Protein AF-V4XWI4-F1 (afdb_monomer_lite)

Structure (mmCIF, N/CA/C/O backbone):
data_AF-V4XWI4-F1
#
_entry.id   AF-V4XWI4-F1
#
loop_
_atom_site.group_PDB
_atom_site.id
_atom_site.type_symbol
_atom_site.label_atom_id
_atom_site.label_alt_id
_atom_site.label_comp_id
_atom_site.label_asym_id
_atom_site.label_entity_id
_atom_site.label_seq_id
_atom_site.pdbx_PDB_ins_code
_atom_site.Cartn_x
_atom_site.Cartn_y
_atom_site.Cartn_z
_atom_site.occupancy
_atom_site.B_iso_or_equiv
_atom_site.auth_seq_id
_atom_site.auth_comp_id
_atom_site.auth_asym_id
_atom_site.auth_atom_id
_atom_site.pdbx_PDB_model_num
ATOM 1 N N . THR A 1 1 ? -20.984 -2.614 8.073 1.00 87.75 1 THR A N 1
ATOM 2 C CA . THR A 1 1 ? -20.462 -1.763 6.987 1.00 87.75 1 THR A CA 1
ATOM 3 C C . THR A 1 1 ? -18.992 -2.033 6.845 1.00 87.75 1 THR A C 1
ATOM 5 O O . THR A 1 1 ? -18.331 -2.131 7.868 1.00 87.75 1 THR A O 1
ATOM 8 N N . LEU A 1 2 ? -18.502 -2.193 5.620 1.00 93.19 2 LEU A N 1
ATOM 9 C CA . LEU A 1 2 ? -17.071 -2.289 5.345 1.00 93.19 2 LEU A CA 1
ATOM 10 C C . LEU A 1 2 ? -16.628 -0.978 4.708 1.00 93.19 2 LEU A C 1
ATOM 12 O O . LEU A 1 2 ? -17.310 -0.473 3.818 1.00 93.19 2 LEU A O 1
ATOM 16 N N . PHE A 1 3 ? -15.515 -0.433 5.186 1.00 93.44 3 PHE A N 1
ATOM 17 C CA . PHE A 1 3 ? -14.935 0.799 4.671 1.00 93.44 3 PHE A CA 1
ATOM 18 C C . PHE A 1 3 ? -13.476 0.529 4.307 1.00 93.44 3 PHE A C 1
ATOM 20 O O . PHE A 1 3 ? -12.624 0.419 5.184 1.00 93.44 3 PHE A O 1
ATOM 27 N N . ALA A 1 4 ? -13.203 0.357 3.015 1.00 93.25 4 ALA A N 1
ATOM 28 C CA . ALA A 1 4 ? -11.847 0.174 2.511 1.00 93.25 4 ALA A CA 1
ATOM 29 C C . ALA A 1 4 ? -11.215 1.546 2.245 1.00 93.25 4 ALA A C 1
ATOM 31 O O . ALA A 1 4 ? -11.814 2.384 1.574 1.00 93.25 4 ALA A O 1
ATOM 32 N N . THR A 1 5 ? -10.013 1.776 2.768 1.00 91.88 5 THR A N 1
ATOM 33 C CA . THR A 1 5 ? -9.315 3.060 2.659 1.00 91.88 5 THR A CA 1
ATOM 34 C C . THR A 1 5 ? -7.810 2.864 2.520 1.00 91.88 5 THR A C 1
ATOM 36 O O . THR A 1 5 ? -7.263 1.858 2.966 1.00 91.88 5 THR A O 1
ATOM 39 N N . HIS A 1 6 ? -7.152 3.843 1.904 1.00 89.38 6 HIS A N 1
ATOM 40 C CA . HIS A 1 6 ? -5.695 3.960 1.829 1.00 89.38 6 HIS A CA 1
ATOM 41 C C . HIS A 1 6 ? -5.138 5.017 2.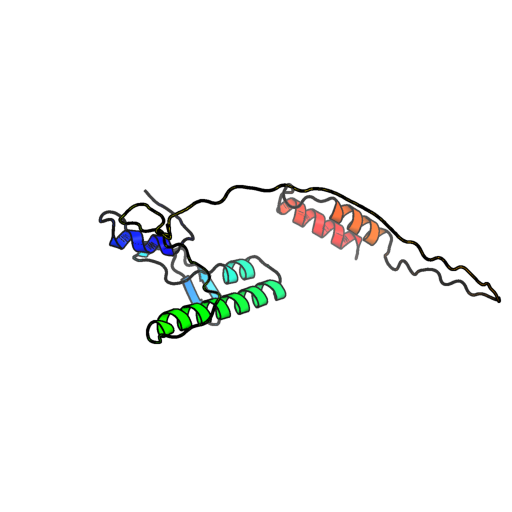800 1.00 89.38 6 HIS A C 1
ATOM 43 O O . HIS A 1 6 ? -3.927 5.215 2.849 1.00 89.38 6 HIS A O 1
ATOM 49 N N . TYR A 1 7 ? -6.004 5.693 3.562 1.00 88.12 7 TYR A N 1
ATOM 50 C CA . TYR A 1 7 ? -5.616 6.687 4.563 1.00 88.12 7 TYR A CA 1
ATOM 51 C C . TYR A 1 7 ? -5.330 6.021 5.909 1.00 88.12 7 TYR A C 1
ATOM 53 O O . TYR A 1 7 ? -6.255 5.569 6.592 1.00 88.12 7 TYR A O 1
ATOM 61 N N . HIS A 1 8 ? -4.056 5.984 6.299 1.00 84.00 8 HIS A N 1
ATOM 62 C CA . HIS A 1 8 ? -3.610 5.435 7.584 1.00 84.00 8 HIS A CA 1
ATOM 63 C C . HIS A 1 8 ? -4.111 6.256 8.772 1.00 84.00 8 HIS A C 1
ATOM 65 O O . HIS A 1 8 ? -4.351 5.705 9.835 1.00 84.00 8 HIS A O 1
ATOM 71 N N . GLU A 1 9 ? -4.335 7.556 8.609 1.00 85.06 9 GLU A N 1
ATOM 72 C CA . GLU A 1 9 ? -4.783 8.448 9.682 1.00 85.06 9 GLU A CA 1
ATOM 73 C C . GLU A 1 9 ? -6.137 8.021 10.264 1.00 85.06 9 GLU A C 1
ATOM 75 O O . GLU A 1 9 ? -6.398 8.192 11.458 1.00 85.06 9 GLU A O 1
ATOM 80 N N . LEU A 1 10 ? -6.983 7.404 9.435 1.00 89.25 10 LEU A N 1
ATOM 81 C CA . LEU A 1 10 ? -8.307 6.937 9.832 1.00 89.25 10 LEU A CA 1
ATOM 82 C C . LEU A 1 10 ? -8.262 5.723 10.759 1.00 89.25 10 LEU A C 1
ATOM 84 O O . LEU A 1 10 ? -9.262 5.445 11.415 1.00 89.25 10 LEU A O 1
ATOM 88 N N . THR A 1 11 ? -7.130 5.024 10.887 1.00 89.31 11 THR A N 1
ATOM 89 C CA . THR A 1 11 ? -7.044 3.898 11.826 1.00 89.31 11 THR A CA 1
ATOM 90 C C . THR A 1 11 ? -7.232 4.349 13.273 1.00 89.31 11 THR A C 1
ATOM 92 O O . THR A 1 11 ? -7.712 3.583 14.100 1.00 89.31 11 THR A O 1
ATOM 95 N N . THR A 1 12 ? -6.926 5.610 13.584 1.00 89.94 12 THR A N 1
ATOM 96 C CA . THR A 1 12 ? -7.117 6.189 14.926 1.00 89.94 12 THR A CA 1
ATOM 97 C C . THR A 1 12 ? -8.591 6.361 15.310 1.00 89.94 12 THR A C 1
ATOM 99 O O . THR A 1 12 ? -8.916 6.535 16.482 1.00 89.94 12 THR A O 1
ATOM 102 N N . LEU A 1 13 ? -9.527 6.281 14.354 1.00 90.62 13 LEU A N 1
ATOM 103 C CA . LEU A 1 13 ? -10.961 6.400 14.642 1.00 90.62 13 LEU A CA 1
ATOM 104 C C . LEU A 1 13 ? -11.484 5.260 15.517 1.00 90.62 13 LEU A C 1
ATOM 106 O O . LEU A 1 13 ? -12.406 5.488 16.299 1.00 90.62 13 LEU A O 1
ATOM 110 N N . ALA A 1 14 ? -10.893 4.065 15.417 1.00 89.56 14 ALA A N 1
ATOM 111 C CA . ALA A 1 14 ? -11.256 2.928 16.264 1.00 89.56 14 ALA A CA 1
ATOM 112 C C . ALA A 1 14 ? -11.024 3.220 17.758 1.00 89.56 14 ALA A C 1
ATOM 114 O O . ALA A 1 14 ? -11.778 2.742 18.599 1.00 89.56 14 ALA A O 1
ATOM 115 N N . ASP A 1 15 ? -10.061 4.087 18.088 1.00 90.19 15 ASP A N 1
ATOM 116 C CA . ASP A 1 15 ? -9.780 4.480 19.474 1.00 90.19 15 ASP A CA 1
ATOM 117 C C . ASP A 1 15 ? -10.862 5.409 20.056 1.00 90.19 15 ASP A C 1
ATOM 119 O O . ASP A 1 15 ? -11.029 5.507 21.271 1.00 90.19 15 ASP A O 1
ATOM 123 N N . HIS A 1 16 ? -11.613 6.099 19.191 1.00 91.75 16 HIS A N 1
ATOM 124 C CA . HIS A 1 16 ? -12.594 7.118 19.577 1.00 91.75 16 HIS A CA 1
ATOM 125 C C . HIS A 1 16 ? -14.042 6.638 19.427 1.00 91.75 16 HIS A C 1
ATOM 127 O O . HIS A 1 16 ? -14.952 7.196 20.044 1.00 91.75 16 HIS A O 1
ATOM 133 N N . LEU A 1 17 ? -14.279 5.618 18.598 1.00 92.81 17 LEU A N 1
ATOM 134 C CA . LEU A 1 17 ? -15.610 5.138 18.249 1.00 92.81 17 LEU A CA 1
ATOM 135 C C . LEU A 1 17 ? -15.773 3.663 18.655 1.00 92.81 17 LEU A C 1
ATOM 137 O O . LEU A 1 17 ? -15.254 2.784 17.975 1.00 92.81 17 LEU A O 1
ATOM 141 N N . PRO A 1 18 ? -16.596 3.343 19.673 1.00 90.56 18 PRO A N 1
ATOM 142 C CA . PRO A 1 18 ? -16.666 2.005 20.285 1.00 90.56 18 PRO A CA 1
ATOM 143 C C . PRO A 1 18 ? -17.295 0.911 19.405 1.00 90.56 18 PRO A C 1
ATOM 145 O O . PRO A 1 18 ? -17.511 -0.207 19.860 1.00 90.56 18 PRO A O 1
ATOM 148 N N . ARG A 1 19 ? -17.690 1.240 18.172 1.00 93.81 19 ARG A N 1
ATOM 149 C CA . ARG A 1 19 ? -18.261 0.299 17.192 1.00 93.81 19 ARG A CA 1
ATOM 150 C C . ARG A 1 19 ? -17.409 0.185 15.927 1.00 93.81 19 ARG A C 1
ATOM 152 O O . ARG A 1 19 ? -17.859 -0.419 14.955 1.00 93.81 19 ARG A O 1
ATOM 159 N N . VAL A 1 20 ? -16.247 0.833 15.907 1.00 94.69 20 VAL A N 1
ATOM 160 C CA . VAL A 1 20 ? -15.320 0.827 14.780 1.00 94.69 20 VAL A CA 1
ATOM 161 C C . VAL A 1 20 ? -14.159 -0.076 15.144 1.00 94.69 20 VAL A C 1
ATOM 163 O O . VAL A 1 20 ? -13.501 0.133 16.152 1.00 94.69 20 VAL A O 1
ATOM 166 N N . GLU A 1 21 ? -13.911 -1.061 14.294 1.00 93.94 21 GLU A N 1
ATOM 167 C CA . GLU A 1 21 ? -12.814 -2.009 14.440 1.00 93.94 21 GLU A CA 1
ATOM 168 C C . GLU A 1 21 ? -11.936 -1.917 13.196 1.00 93.94 21 GLU A C 1
ATOM 170 O O . GLU A 1 21 ? -12.443 -1.867 12.070 1.00 93.94 21 GLU A O 1
ATOM 175 N N . ASN A 1 22 ? -10.619 -1.892 13.393 1.00 95.31 22 ASN A N 1
ATOM 176 C CA . ASN A 1 22 ? -9.673 -1.923 12.285 1.00 95.31 22 ASN A CA 1
ATOM 177 C C . ASN A 1 22 ? -9.376 -3.362 11.88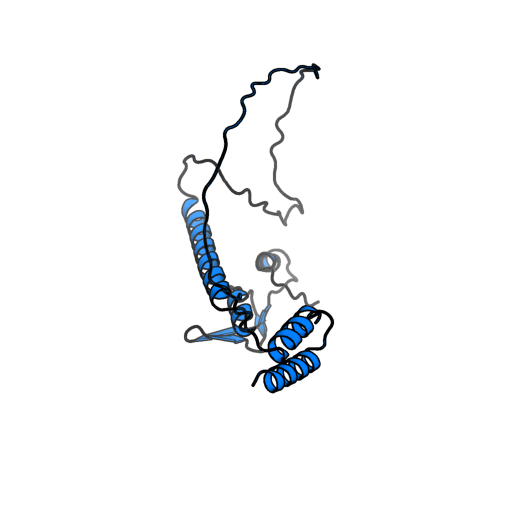4 1.00 95.31 22 ASN A C 1
ATOM 179 O O . ASN A 1 22 ? -9.080 -4.207 12.727 1.00 95.31 22 ASN A O 1
ATOM 183 N N . VAL A 1 23 ? -9.366 -3.598 10.579 1.00 95.06 23 VAL A N 1
ATOM 184 C CA . VAL A 1 23 ? -8.851 -4.819 9.966 1.00 95.06 23 VAL A CA 1
ATOM 185 C C . VAL A 1 23 ? -7.995 -4.440 8.764 1.00 95.06 23 VAL A C 1
ATOM 187 O O . VAL A 1 23 ? -8.226 -3.408 8.128 1.00 95.06 23 VAL A O 1
ATOM 190 N N . HIS A 1 24 ? -7.019 -5.272 8.424 1.00 93.62 24 HIS A N 1
ATOM 191 C CA . HIS A 1 24 ? -6.160 -5.065 7.261 1.00 93.62 24 HIS A CA 1
ATOM 192 C C . HIS A 1 24 ? -5.904 -6.374 6.515 1.00 93.62 24 HIS A C 1
ATOM 194 O O . HIS A 1 24 ? -6.096 -7.471 7.038 1.00 93.62 24 HIS A O 1
ATOM 200 N N . VAL A 1 25 ? -5.470 -6.257 5.263 1.00 92.56 25 VAL A N 1
ATOM 201 C CA . VAL A 1 25 ? -5.022 -7.398 4.460 1.00 92.56 25 VAL A CA 1
ATOM 202 C C . VAL A 1 25 ? -3.576 -7.707 4.833 1.00 92.56 25 VAL A C 1
ATOM 204 O O . VAL A 1 25 ? -2.734 -6.811 4.832 1.00 92.56 25 VAL A O 1
ATOM 207 N N . ALA A 1 26 ? -3.295 -8.960 5.180 1.00 91.19 26 ALA A N 1
ATOM 208 C CA . ALA A 1 26 ? -1.968 -9.387 5.596 1.00 91.19 26 ALA A CA 1
ATOM 209 C C . ALA A 1 26 ? -0.977 -9.385 4.426 1.00 91.19 26 ALA A C 1
ATOM 211 O O . ALA A 1 26 ? -1.327 -9.673 3.282 1.00 91.19 26 ALA A O 1
ATOM 212 N N . VAL A 1 27 ? 0.281 -9.098 4.738 1.00 90.62 27 VAL A N 1
ATOM 213 C CA . VAL A 1 27 ? 1.377 -9.011 3.773 1.00 90.62 27 VAL A CA 1
ATOM 214 C C . VAL A 1 27 ? 2.580 -9.751 4.350 1.00 90.62 27 VAL A C 1
ATOM 216 O O . VAL A 1 27 ? 2.880 -9.589 5.532 1.00 90.62 27 VAL A O 1
ATOM 219 N N . ASP A 1 28 ? 3.228 -10.585 3.536 1.00 89.44 28 ASP A N 1
ATOM 220 C CA . ASP A 1 28 ? 4.511 -11.220 3.859 1.00 89.44 28 ASP A CA 1
ATOM 221 C C . ASP A 1 28 ? 5.631 -10.480 3.125 1.00 89.44 28 ASP A C 1
ATOM 223 O O . ASP A 1 28 ? 5.508 -10.196 1.933 1.00 89.44 28 ASP A O 1
ATOM 227 N N . GLU A 1 29 ? 6.706 -10.156 3.835 1.00 86.31 29 GLU A N 1
ATOM 228 C CA . GLU A 1 29 ? 7.865 -9.448 3.289 1.00 86.31 29 GLU A CA 1
ATOM 229 C C . GLU A 1 29 ? 9.105 -10.313 3.458 1.00 86.31 29 GLU A C 1
ATOM 231 O O . GLU A 1 29 ? 9.460 -10.678 4.584 1.00 86.31 29 GLU A O 1
ATOM 236 N N . ARG A 1 30 ? 9.772 -10.638 2.352 1.00 86.25 30 ARG A N 1
ATOM 237 C CA . ARG A 1 30 ? 11.002 -11.436 2.357 1.00 86.25 30 ARG A CA 1
ATOM 238 C C . ARG A 1 30 ? 11.955 -10.911 1.306 1.00 86.25 30 ARG A C 1
ATOM 240 O O . ARG A 1 30 ? 11.553 -10.732 0.171 1.00 86.25 30 ARG A O 1
ATOM 247 N N . ASP A 1 31 ? 13.201 -10.664 1.699 1.00 79.06 31 ASP A N 1
ATOM 248 C CA . ASP A 1 31 ? 14.293 -10.308 0.780 1.00 79.06 31 ASP A CA 1
ATOM 249 C C . ASP A 1 31 ? 14.013 -9.100 -0.142 1.00 79.06 31 ASP A C 1
ATOM 251 O O . ASP A 1 31 ? 14.613 -8.967 -1.201 1.00 79.06 31 ASP A O 1
ATOM 255 N N . GLY A 1 32 ? 13.135 -8.184 0.284 1.00 76.69 32 GLY A N 1
ATOM 256 C CA . GLY A 1 32 ? 12.710 -7.021 -0.508 1.00 76.69 32 GLY A CA 1
ATOM 257 C C . GLY A 1 32 ? 11.444 -7.256 -1.336 1.00 76.69 32 GLY A C 1
ATOM 258 O O . GLY A 1 32 ? 10.822 -6.291 -1.769 1.00 76.69 32 GLY A O 1
ATOM 259 N N . ASP A 1 33 ? 11.001 -8.506 -1.457 1.00 79.62 33 ASP A N 1
ATOM 260 C CA . ASP A 1 33 ? 9.762 -8.872 -2.129 1.00 79.62 33 ASP A CA 1
ATOM 261 C C . ASP A 1 33 ? 8.566 -8.812 -1.176 1.00 79.62 33 ASP A C 1
ATOM 263 O O . ASP A 1 33 ? 8.603 -9.268 -0.025 1.00 79.62 33 ASP A O 1
ATOM 267 N N . VAL A 1 34 ? 7.463 -8.265 -1.686 1.00 86.00 34 VAL A N 1
ATOM 268 C CA . VAL A 1 34 ? 6.209 -8.088 -0.952 1.00 86.00 34 VAL A CA 1
ATOM 269 C C . VAL A 1 34 ? 5.142 -9.001 -1.540 1.00 86.00 34 VAL A C 1
ATOM 271 O O . VAL A 1 34 ? 4.713 -8.832 -2.678 1.00 86.00 34 VAL A O 1
ATOM 274 N N . THR A 1 35 ? 4.655 -9.948 -0.739 1.00 87.88 35 THR A N 1
ATOM 275 C CA . THR A 1 35 ? 3.564 -10.850 -1.121 1.00 87.88 35 THR A CA 1
ATOM 276 C C . THR A 1 35 ? 2.287 -10.491 -0.371 1.00 87.88 35 THR A C 1
ATOM 278 O O . THR A 1 35 ? 2.179 -10.664 0.844 1.00 87.88 35 THR A O 1
ATOM 281 N N . PHE A 1 36 ? 1.272 -10.036 -1.104 1.00 89.12 36 PHE A N 1
ATOM 282 C CA . PHE A 1 36 ? -0.050 -9.770 -0.540 1.00 89.12 36 PHE A CA 1
ATOM 283 C C . PHE A 1 36 ? -0.788 -11.080 -0.267 1.00 89.12 36 PHE A C 1
ATOM 285 O O . PHE A 1 36 ? -1.162 -11.818 -1.183 1.00 89.12 36 PHE A O 1
ATOM 292 N N . LEU A 1 37 ? -1.034 -11.364 1.008 1.00 89.50 37 LEU A N 1
ATOM 293 C CA . LEU A 1 37 ? -1.829 -12.511 1.413 1.00 89.50 37 LEU A CA 1
ATOM 294 C C . LEU A 1 37 ? -3.304 -12.156 1.238 1.00 89.50 37 LEU A C 1
ATOM 296 O O . LEU A 1 37 ? -3.754 -11.089 1.638 1.00 89.50 37 LEU A O 1
ATOM 300 N N . ARG A 1 38 ? -4.116 -13.072 0.711 1.00 92.88 38 ARG A N 1
ATOM 301 C CA . ARG A 1 38 ? -5.579 -12.883 0.597 1.00 92.88 38 ARG A CA 1
ATOM 302 C C . ARG A 1 38 ? -6.298 -13.138 1.927 1.00 92.88 38 ARG A C 1
ATOM 304 O O . ARG A 1 38 ? -7.376 -13.723 1.961 1.00 92.88 38 ARG A O 1
ATOM 311 N N . THR A 1 39 ? -5.671 -12.727 3.022 1.00 93.62 39 THR A N 1
ATOM 312 C CA . THR A 1 39 ? -6.088 -13.025 4.389 1.00 93.62 39 THR A CA 1
ATOM 313 C C . THR A 1 39 ? -6.269 -11.720 5.137 1.00 93.62 39 THR A C 1
ATOM 315 O O . THR A 1 39 ? -5.343 -10.918 5.211 1.00 93.62 39 THR A O 1
ATOM 318 N N . VAL A 1 40 ? -7.448 -11.523 5.721 1.00 94.06 40 VAL A N 1
ATOM 319 C CA . VAL A 1 40 ? -7.729 -10.377 6.590 1.00 94.06 40 VAL A CA 1
ATOM 320 C C . VAL A 1 40 ? -7.264 -10.695 8.012 1.00 94.06 40 VAL A C 1
ATOM 322 O O . VAL A 1 40 ? -7.447 -11.815 8.493 1.00 94.06 40 VAL A O 1
ATOM 325 N N . ARG A 1 41 ? -6.635 -9.724 8.672 1.00 93.94 41 ARG A N 1
ATOM 326 C CA . ARG A 1 41 ? -6.187 -9.795 10.066 1.00 93.94 41 ARG A CA 1
ATOM 327 C C . ARG A 1 41 ? -6.734 -8.611 10.848 1.00 93.94 41 ARG A C 1
ATOM 329 O O . ARG A 1 41 ? -6.927 -7.529 10.292 1.00 93.94 41 ARG A O 1
ATOM 336 N N . ASP A 1 42 ? -6.954 -8.840 12.134 1.00 94.00 42 ASP A N 1
ATOM 337 C CA . ASP A 1 42 ? -7.398 -7.804 13.058 1.00 94.00 42 ASP A CA 1
ATOM 338 C C . ASP A 1 42 ? -6.306 -6.755 13.293 1.00 94.00 42 ASP A C 1
ATOM 340 O O . ASP A 1 42 ? -5.105 -7.037 13.207 1.00 94.00 42 ASP A O 1
ATOM 344 N N . GLY A 1 43 ? -6.744 -5.542 13.615 1.00 92.19 43 GLY A N 1
ATOM 345 C CA . GLY A 1 43 ? -5.889 -4.399 13.896 1.00 92.19 43 GLY A CA 1
ATOM 346 C C . GLY A 1 43 ? -5.568 -3.545 12.664 1.00 92.19 43 GLY A C 1
ATOM 347 O O . GLY A 1 43 ? -5.860 -3.919 11.522 1.00 92.19 43 GLY A O 1
ATOM 348 N N . PRO A 1 44 ? -4.974 -2.361 12.887 1.00 90.56 44 PRO A N 1
ATOM 349 C CA . PRO A 1 44 ? -4.570 -1.462 11.816 1.00 90.56 44 PRO A CA 1
ATOM 350 C C . PRO A 1 44 ? -3.302 -1.954 11.110 1.00 90.56 44 PRO A C 1
ATOM 352 O O . PRO A 1 44 ? -2.480 -2.660 11.691 1.00 90.56 44 PRO A O 1
ATOM 355 N N . THR A 1 45 ? -3.107 -1.531 9.862 1.00 85.56 45 THR A N 1
ATOM 356 C CA . THR A 1 45 ? -1.815 -1.701 9.184 1.00 85.56 45 THR A CA 1
ATOM 357 C C . THR A 1 45 ? -0.800 -0.672 9.692 1.00 85.56 45 THR A C 1
ATOM 359 O O . THR A 1 45 ? -1.153 0.465 10.003 1.00 85.56 45 THR A O 1
ATOM 362 N N . ASN A 1 46 ? 0.478 -1.048 9.747 1.00 77.12 46 ASN A N 1
ATOM 363 C CA . ASN A 1 46 ? 1.579 -0.161 10.131 1.00 77.12 46 ASN A CA 1
ATOM 364 C C . ASN A 1 46 ? 2.354 0.412 8.931 1.00 77.12 46 ASN A C 1
ATOM 366 O O . ASN A 1 46 ? 3.272 1.210 9.128 1.00 77.12 46 ASN A O 1
ATOM 370 N N . ARG A 1 47 ? 2.030 -0.005 7.697 1.00 78.88 47 ARG A N 1
ATOM 371 C CA . ARG A 1 47 ? 2.787 0.352 6.488 1.00 78.88 47 ARG A CA 1
ATOM 372 C C . ARG A 1 47 ? 1.899 0.542 5.265 1.00 78.88 47 ARG A C 1
ATOM 374 O O . ARG A 1 47 ? 0.805 -0.017 5.167 1.00 78.88 47 ARG A O 1
ATOM 381 N N . SER A 1 48 ? 2.398 1.343 4.329 1.00 85.19 48 SER A N 1
ATOM 382 C CA . SER A 1 48 ? 1.800 1.585 3.015 1.00 85.19 48 SER A CA 1
ATOM 383 C C . SER A 1 48 ? 2.707 0.977 1.947 1.00 85.19 48 SER A C 1
ATOM 385 O O . SER A 1 48 ? 3.912 1.230 1.939 1.00 85.19 48 SER A O 1
ATOM 387 N N . TYR A 1 49 ? 2.125 0.208 1.029 1.00 88.44 49 TYR A N 1
ATOM 388 C CA . TYR A 1 49 ? 2.862 -0.564 0.021 1.00 88.44 49 TYR A CA 1
ATOM 389 C C . TYR A 1 49 ? 2.853 0.070 -1.375 1.00 88.44 49 TYR A C 1
ATOM 391 O O . TYR A 1 49 ? 3.199 -0.587 -2.345 1.00 88.44 49 TYR A O 1
ATOM 399 N N . GLY A 1 50 ? 2.478 1.348 -1.495 1.00 90.12 50 GLY A N 1
ATOM 400 C CA . GLY A 1 50 ? 2.251 2.000 -2.791 1.00 90.12 50 GLY A CA 1
ATOM 401 C C . GLY A 1 50 ? 3.441 1.938 -3.755 1.00 90.12 50 GLY A C 1
ATOM 402 O O . GLY A 1 50 ? 3.244 1.628 -4.923 1.00 90.12 50 GLY A O 1
ATOM 403 N N . VAL A 1 51 ? 4.670 2.158 -3.269 1.00 91.38 51 VAL A N 1
ATOM 404 C CA . VAL A 1 51 ? 5.884 2.069 -4.108 1.00 91.38 51 VAL A CA 1
ATOM 405 C C . VAL A 1 51 ? 6.118 0.636 -4.604 1.00 91.38 51 VAL A C 1
ATOM 407 O O . VAL A 1 51 ? 6.420 0.450 -5.773 1.00 91.38 51 VAL A O 1
ATOM 410 N N . HIS A 1 52 ? 5.885 -0.374 -3.760 1.00 89.88 52 HIS A N 1
ATOM 411 C CA . HIS A 1 52 ? 6.006 -1.785 -4.155 1.00 89.88 52 HIS A CA 1
ATOM 412 C C . HIS A 1 52 ? 4.905 -2.205 -5.137 1.00 89.88 52 HIS A C 1
ATOM 414 O O . HIS A 1 52 ? 5.143 -2.989 -6.045 1.00 89.88 52 HIS A O 1
ATOM 420 N N . VAL A 1 53 ? 3.688 -1.674 -4.982 1.00 91.25 53 VAL A N 1
ATOM 421 C CA . VAL A 1 53 ? 2.603 -1.912 -5.945 1.00 91.25 53 VAL A CA 1
ATOM 422 C C . VAL A 1 53 ? 2.924 -1.271 -7.297 1.00 91.25 53 VAL A C 1
ATOM 424 O O . VAL A 1 53 ? 2.599 -1.856 -8.323 1.00 91.25 53 VAL A O 1
ATOM 427 N N . ALA A 1 54 ? 3.566 -0.098 -7.311 1.00 92.69 54 ALA A N 1
ATOM 428 C CA . ALA A 1 54 ? 4.011 0.554 -8.542 1.00 92.69 54 ALA A CA 1
ATOM 429 C C . ALA A 1 54 ? 5.092 -0.264 -9.266 1.00 92.69 54 ALA A C 1
ATOM 431 O O . ALA A 1 54 ? 4.996 -0.450 -10.475 1.00 92.69 54 ALA A O 1
ATOM 432 N N . ASP A 1 55 ? 6.061 -0.794 -8.521 1.00 91.19 55 ASP A N 1
ATOM 433 C CA . ASP A 1 55 ? 7.086 -1.701 -9.044 1.00 91.19 55 ASP A CA 1
ATOM 434 C C . ASP A 1 55 ? 6.461 -2.957 -9.676 1.00 91.19 55 ASP A C 1
ATOM 436 O O . ASP A 1 55 ? 6.647 -3.238 -10.859 1.00 91.19 55 ASP A O 1
ATOM 440 N N . LEU A 1 56 ? 5.564 -3.628 -8.942 1.00 89.19 56 LEU A N 1
ATOM 441 C CA . LEU A 1 56 ? 4.827 -4.793 -9.444 1.00 89.19 56 LEU A CA 1
ATOM 442 C C . LEU A 1 56 ? 3.943 -4.475 -10.666 1.00 89.19 56 LEU A C 1
ATOM 444 O O . LEU A 1 56 ? 3.668 -5.355 -11.480 1.00 89.19 56 LEU A O 1
ATOM 448 N N . ALA A 1 57 ? 3.477 -3.230 -10.794 1.00 92.88 57 ALA A N 1
ATOM 449 C CA . ALA A 1 57 ? 2.689 -2.761 -11.931 1.00 92.88 57 ALA A CA 1
ATOM 450 C C . ALA A 1 57 ? 3.541 -2.420 -13.170 1.00 92.88 57 ALA A C 1
ATOM 452 O O . ALA A 1 57 ? 2.974 -2.057 -14.201 1.00 92.88 57 ALA A O 1
ATOM 453 N N . GLY A 1 58 ? 4.872 -2.530 -13.088 1.00 93.50 58 GLY A N 1
ATOM 454 C CA . GLY A 1 58 ? 5.788 -2.248 -14.193 1.00 93.50 58 GLY A CA 1
ATOM 455 C C . GLY A 1 58 ? 6.076 -0.760 -14.392 1.00 93.50 58 GLY A C 1
ATOM 456 O O . GLY A 1 58 ? 6.382 -0.332 -15.505 1.00 93.50 58 GLY A O 1
ATOM 457 N N . VAL A 1 59 ? 5.951 0.055 -13.339 1.00 96.44 59 VAL A N 1
ATOM 458 C CA . VAL A 1 59 ? 6.411 1.448 -13.388 1.00 96.44 59 VAL A CA 1
ATOM 459 C C . VAL A 1 59 ? 7.938 1.458 -13.573 1.00 96.44 59 VAL A C 1
ATOM 461 O O . VAL A 1 59 ? 8.615 0.714 -12.873 1.00 96.44 59 VAL A O 1
ATOM 464 N N . PRO A 1 60 ? 8.509 2.298 -14.461 1.00 97.31 60 PRO A N 1
ATOM 465 C CA . PRO A 1 60 ? 9.942 2.257 -14.757 1.00 97.31 60 PRO A CA 1
ATOM 466 C C . PRO A 1 60 ? 10.844 2.431 -13.527 1.00 97.31 60 PRO A C 1
ATOM 468 O O . PRO A 1 60 ? 10.635 3.360 -12.738 1.00 97.31 60 PRO A O 1
ATOM 471 N N . ASP A 1 61 ? 11.914 1.633 -13.442 1.00 95.56 61 ASP A N 1
ATOM 472 C CA . ASP A 1 61 ? 12.867 1.616 -12.318 1.00 95.56 61 ASP A CA 1
ATOM 473 C C . ASP A 1 61 ? 13.350 3.012 -11.887 1.00 95.56 61 ASP A C 1
ATOM 475 O O . ASP A 1 61 ? 13.295 3.318 -10.694 1.00 95.56 61 ASP A O 1
ATOM 479 N N . PRO A 1 62 ? 13.719 3.945 -12.799 1.00 97.44 62 PRO A N 1
ATOM 480 C CA . PRO A 1 62 ? 14.174 5.274 -12.381 1.00 97.44 62 PRO A CA 1
ATOM 481 C C . PRO A 1 62 ? 13.125 6.058 -11.575 1.00 97.44 62 PRO A C 1
ATOM 483 O O . PRO A 1 62 ? 13.473 6.909 -10.747 1.00 97.44 62 PRO A O 1
ATOM 486 N N . VAL A 1 63 ? 11.837 5.795 -11.821 1.00 97.19 63 VAL A N 1
ATOM 487 C CA . VAL A 1 63 ? 10.709 6.414 -11.116 1.00 97.19 63 VAL A CA 1
ATOM 488 C C . VAL A 1 63 ? 10.512 5.756 -9.754 1.00 97.19 63 VAL A C 1
ATOM 490 O O . VAL A 1 63 ? 10.410 6.477 -8.757 1.00 97.19 63 VAL A O 1
ATOM 493 N N . VAL A 1 64 ? 10.500 4.422 -9.703 1.00 95.50 64 VAL A N 1
ATOM 494 C CA . VAL A 1 64 ? 10.356 3.642 -8.462 1.00 95.50 64 VAL A CA 1
ATOM 495 C C . VAL A 1 64 ? 11.505 3.958 -7.500 1.00 95.50 64 VAL A C 1
ATOM 497 O O . VAL A 1 64 ? 11.260 4.338 -6.354 1.00 95.50 64 VAL A O 1
ATOM 500 N N . ASP A 1 65 ? 12.746 3.967 -7.990 1.00 95.38 65 ASP A N 1
ATOM 501 C CA . ASP A 1 65 ? 13.946 4.315 -7.223 1.00 95.38 65 ASP A CA 1
ATOM 502 C C . ASP A 1 65 ? 13.878 5.728 -6.644 1.00 95.38 65 ASP A C 1
ATOM 504 O O . ASP A 1 65 ? 14.252 6.001 -5.497 1.00 95.38 65 ASP A O 1
ATOM 508 N N . ARG A 1 66 ? 13.425 6.692 -7.454 1.00 96.50 66 ARG A N 1
ATOM 509 C CA . ARG A 1 66 ? 13.249 8.070 -6.991 1.00 96.50 66 ARG A CA 1
ATOM 510 C C . ARG A 1 66 ? 12.157 8.149 -5.929 1.00 96.50 66 ARG A C 1
ATOM 512 O O . ARG A 1 66 ? 12.357 8.846 -4.936 1.00 96.50 66 ARG A O 1
ATOM 519 N N . ALA A 1 67 ? 11.033 7.464 -6.123 1.00 95.25 67 ALA A N 1
ATOM 520 C CA . ALA A 1 67 ? 9.946 7.427 -5.152 1.00 95.25 67 ALA A CA 1
ATOM 521 C C . ALA A 1 67 ? 10.403 6.809 -3.821 1.00 95.25 67 ALA A C 1
ATOM 523 O O . ALA A 1 67 ? 10.107 7.377 -2.770 1.00 95.25 67 ALA A O 1
ATOM 524 N N . GLY A 1 68 ? 11.192 5.729 -3.864 1.00 92.56 68 GLY A N 1
ATOM 525 C CA . GLY A 1 68 ? 11.824 5.119 -2.691 1.00 92.56 68 GLY A CA 1
ATOM 526 C C . GLY A 1 68 ? 12.712 6.105 -1.930 1.00 92.56 68 GLY A C 1
ATOM 527 O O . GLY A 1 68 ? 12.475 6.367 -0.754 1.00 92.56 68 GLY A O 1
ATOM 528 N N . ARG A 1 69 ? 13.645 6.773 -2.622 1.00 93.94 69 ARG A N 1
ATOM 529 C CA . ARG A 1 69 ? 14.518 7.795 -2.005 1.00 93.94 69 ARG A CA 1
ATOM 530 C C . ARG A 1 69 ? 13.742 8.948 -1.363 1.00 93.94 69 ARG A C 1
ATOM 532 O O . ARG A 1 69 ? 14.114 9.431 -0.296 1.00 93.94 69 ARG A O 1
ATOM 539 N N . VAL A 1 70 ? 12.671 9.413 -2.009 1.00 93.00 70 VAL A N 1
ATOM 540 C CA . VAL A 1 70 ? 11.802 10.464 -1.451 1.00 93.00 70 VAL A CA 1
ATOM 541 C C . VAL A 1 70 ? 11.064 9.957 -0.211 1.00 93.00 70 VAL A C 1
ATOM 543 O O . VAL A 1 70 ? 10.979 10.678 0.780 1.00 93.00 70 VAL A O 1
ATOM 546 N N . LEU A 1 71 ? 10.555 8.725 -0.245 1.00 89.62 71 LEU A N 1
ATOM 547 C CA . LEU A 1 71 ? 9.870 8.104 0.885 1.00 89.62 71 LEU A CA 1
ATOM 548 C C . LEU A 1 71 ? 10.794 7.959 2.100 1.00 89.62 71 LEU A C 1
ATOM 550 O O . LEU A 1 71 ? 10.379 8.280 3.213 1.00 89.62 71 LEU A O 1
ATOM 554 N N . ASP A 1 72 ? 12.033 7.520 1.892 1.00 90.00 72 ASP A N 1
ATOM 555 C CA . ASP A 1 72 ? 13.020 7.381 2.964 1.00 90.00 72 ASP A CA 1
ATOM 556 C C . ASP A 1 72 ? 13.346 8.733 3.596 1.00 90.00 72 ASP A C 1
ATOM 558 O O . ASP A 1 72 ? 13.276 8.878 4.817 1.00 90.00 72 ASP A O 1
ATOM 562 N N . ARG A 1 73 ? 13.550 9.766 2.771 1.00 90.94 73 ARG A N 1
ATOM 563 C CA . ARG A 1 73 ? 13.731 11.138 3.253 1.00 90.94 73 ARG A CA 1
ATOM 564 C C . ARG A 1 73 ? 12.541 11.627 4.088 1.00 90.94 73 ARG A C 1
ATOM 566 O O . ARG A 1 73 ? 12.739 12.182 5.164 1.00 90.94 73 ARG A O 1
ATOM 573 N N . LEU A 1 74 ? 11.307 11.417 3.626 1.00 87.62 74 LEU A N 1
ATOM 574 C CA . LEU A 1 74 ? 10.104 11.833 4.362 1.00 87.62 74 LEU A CA 1
ATOM 575 C C . LEU A 1 74 ? 9.960 11.090 5.698 1.00 87.62 74 LEU A C 1
ATOM 577 O O . LEU A 1 74 ? 9.503 11.665 6.686 1.00 87.62 74 LEU A O 1
ATOM 581 N N . ARG A 1 75 ? 10.352 9.812 5.751 1.00 83.44 75 ARG A N 1
ATOM 582 C CA . ARG A 1 75 ? 10.376 9.029 6.995 1.00 83.44 75 ARG A CA 1
ATOM 583 C C . ARG A 1 75 ? 11.424 9.560 7.968 1.00 83.44 75 ARG A C 1
ATOM 585 O O . ARG A 1 75 ? 11.125 9.677 9.156 1.00 83.44 75 ARG A O 1
ATOM 592 N N . GLU A 1 76 ? 12.612 9.904 7.478 1.00 85.25 7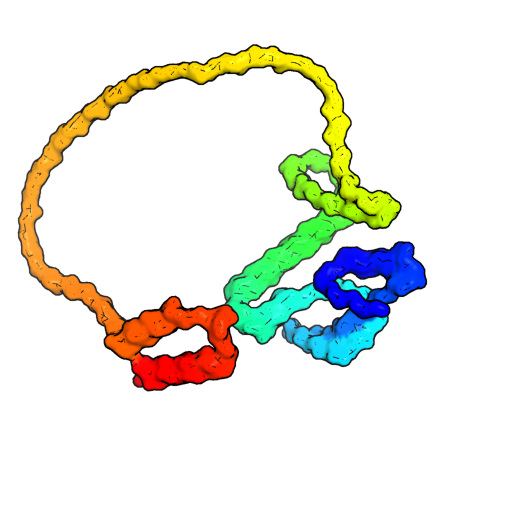6 GLU A N 1
ATOM 593 C CA . GLU A 1 76 ? 13.668 10.519 8.285 1.00 85.25 76 GLU A CA 1
ATOM 594 C C . GLU A 1 76 ? 13.239 11.883 8.836 1.00 85.25 76 GLU A C 1
ATOM 596 O O . GLU A 1 76 ? 13.365 12.115 10.036 1.00 85.25 76 GLU A O 1
ATOM 601 N N . GLU A 1 77 ? 12.663 12.757 8.007 1.00 80.88 77 GLU A N 1
ATOM 602 C CA . GLU A 1 77 ? 12.171 14.076 8.428 1.00 80.88 77 GLU A CA 1
ATOM 603 C C . GLU A 1 77 ? 11.095 13.951 9.524 1.00 80.88 77 GLU A C 1
ATOM 605 O O . GLU A 1 77 ? 11.213 14.579 10.580 1.00 80.88 77 GLU A O 1
ATOM 610 N N . LYS A 1 78 ? 10.112 13.052 9.360 1.00 71.25 78 LYS A N 1
ATOM 611 C CA . LYS A 1 78 ? 9.107 12.784 10.407 1.00 71.25 78 LYS A CA 1
ATOM 612 C C . LYS A 1 78 ? 9.711 12.189 11.682 1.00 71.25 78 LYS A C 1
ATOM 614 O O . LYS A 1 78 ? 9.265 12.506 12.786 1.00 71.25 78 LYS A O 1
ATOM 619 N N . ALA A 1 79 ? 10.733 11.341 11.563 1.00 64.12 79 ALA A N 1
ATOM 620 C CA . ALA A 1 79 ? 11.445 10.801 12.720 1.00 64.12 79 ALA A CA 1
ATOM 621 C C . ALA A 1 79 ? 12.246 11.886 13.464 1.00 64.12 79 ALA A C 1
ATOM 623 O O . ALA A 1 79 ? 12.344 11.848 14.694 1.00 64.12 79 ALA A O 1
ATOM 624 N N . ILE A 1 80 ? 12.789 12.871 12.741 1.00 58.66 80 ILE A N 1
ATOM 625 C CA . ILE A 1 80 ? 13.495 14.021 13.317 1.00 58.66 80 ILE A CA 1
ATOM 626 C C . ILE A 1 80 ? 12.517 14.943 14.051 1.00 58.66 80 ILE A C 1
ATOM 628 O O . ILE A 1 80 ? 12.807 15.327 15.183 1.00 58.66 80 ILE A O 1
ATOM 632 N N . GLU A 1 81 ? 11.342 15.237 13.490 1.00 57.12 81 GLU A N 1
ATOM 633 C CA . GLU A 1 81 ? 10.308 16.037 14.167 1.00 57.12 81 GLU A CA 1
ATOM 634 C C . GLU A 1 81 ? 9.800 15.366 15.453 1.00 57.12 81 GLU A C 1
ATOM 636 O O . GLU A 1 81 ? 9.743 16.006 16.507 1.00 57.12 81 GLU A O 1
ATOM 641 N N . ALA A 1 82 ? 9.541 14.053 15.423 1.00 56.28 82 ALA A N 1
ATOM 642 C CA . ALA A 1 82 ? 9.126 13.295 16.607 1.00 56.28 82 ALA A CA 1
ATOM 643 C C . ALA A 1 82 ? 10.189 13.300 17.728 1.00 56.28 82 ALA A C 1
ATOM 645 O O . ALA A 1 82 ? 9.858 13.267 18.915 1.00 56.28 82 ALA A O 1
ATOM 646 N N . LYS A 1 83 ? 11.477 13.379 17.369 1.00 55.38 83 LYS A N 1
ATOM 647 C CA . LYS A 1 83 ? 12.606 13.457 18.314 1.00 55.38 83 LYS A CA 1
ATOM 648 C C . LYS A 1 83 ? 12.957 14.905 18.708 1.00 55.38 83 LYS A C 1
ATOM 650 O O . LYS A 1 83 ? 13.603 15.123 19.734 1.00 55.38 83 LYS A O 1
ATOM 655 N N . GLY A 1 84 ? 12.515 15.883 17.915 1.00 45.47 84 GLY A N 1
ATOM 656 C CA . GLY A 1 84 ? 12.778 17.320 18.036 1.00 45.47 84 GLY A CA 1
ATOM 657 C C . GLY A 1 84 ? 11.859 18.079 18.997 1.00 45.47 84 GLY A C 1
ATOM 658 O O . GLY A 1 84 ? 12.187 19.201 19.377 1.00 45.47 84 GLY A O 1
ATOM 659 N N . GLY A 1 85 ? 10.785 17.458 19.503 1.00 47.22 85 GLY A N 1
ATOM 660 C CA . GLY A 1 85 ? 9.866 18.049 20.495 1.00 47.22 85 GLY A CA 1
ATOM 661 C C . GLY A 1 85 ? 10.491 18.441 21.849 1.00 47.22 85 GLY A C 1
ATOM 662 O O . GLY A 1 85 ? 9.804 18.941 22.736 1.00 47.22 85 GLY A O 1
ATOM 663 N N . ARG A 1 86 ? 11.804 18.248 22.026 1.00 50.16 86 ARG A N 1
ATOM 664 C CA . ARG A 1 86 ? 12.601 18.839 23.109 1.00 50.16 86 ARG A CA 1
ATOM 665 C C . ARG A 1 86 ? 13.818 19.572 22.552 1.00 50.16 86 ARG A C 1
ATOM 667 O O . ARG A 1 86 ? 14.947 19.159 22.811 1.00 50.16 86 ARG A O 1
ATOM 674 N N . ARG A 1 87 ? 13.624 20.656 21.803 1.00 42.22 87 ARG A N 1
ATOM 675 C CA . ARG A 1 87 ? 14.595 21.759 21.749 1.00 42.22 87 ARG A CA 1
ATOM 676 C C . ARG A 1 87 ? 13.943 23.019 21.178 1.00 42.22 87 ARG A C 1
ATOM 678 O O . ARG A 1 87 ? 13.577 23.089 20.016 1.00 42.22 87 ARG A O 1
ATOM 685 N N . ASN A 1 88 ? 13.789 23.996 22.063 1.00 49.28 88 ASN A N 1
ATOM 686 C CA . ASN A 1 88 ? 13.390 25.368 21.782 1.00 49.28 88 ASN A CA 1
ATOM 687 C C . ASN A 1 88 ? 14.473 26.038 20.904 1.00 49.28 88 ASN A C 1
ATOM 689 O O . ASN A 1 88 ? 15.642 25.980 21.288 1.00 49.28 88 ASN A O 1
ATOM 693 N N . GLY A 1 89 ? 14.118 26.664 19.773 1.00 40.94 89 GLY A N 1
ATOM 694 C CA . GLY A 1 89 ? 15.053 27.517 19.018 1.00 40.94 89 GLY A CA 1
ATOM 695 C C . GLY A 1 89 ? 14.827 27.622 17.504 1.00 40.94 89 GLY A C 1
ATOM 696 O O . GLY A 1 89 ? 15.354 26.818 16.750 1.00 40.94 89 GLY A O 1
ATOM 697 N N . THR A 1 90 ? 14.082 28.660 17.112 1.00 43.91 90 THR A N 1
ATOM 698 C CA . THR A 1 90 ? 14.292 29.578 15.968 1.00 43.91 90 THR A CA 1
ATOM 699 C C . THR A 1 90 ? 14.753 29.018 14.607 1.00 43.91 90 THR A C 1
ATOM 701 O O . THR A 1 90 ? 15.918 28.677 14.427 1.00 43.91 90 THR A O 1
ATOM 704 N N . GLY A 1 91 ? 13.874 29.089 13.599 1.00 39.25 91 GLY A N 1
ATOM 705 C CA . GLY A 1 91 ? 14.237 28.961 12.180 1.00 39.25 91 GLY A CA 1
ATOM 706 C C . GLY A 1 91 ? 13.012 28.861 11.267 1.00 39.25 91 GLY A C 1
ATOM 707 O O . GLY A 1 91 ? 12.279 27.880 11.310 1.00 39.25 91 GLY A O 1
ATOM 708 N N . GLU A 1 92 ? 12.764 29.906 10.481 1.00 53.09 92 GLU A N 1
ATOM 709 C CA . GLU A 1 92 ? 11.628 30.074 9.570 1.00 53.09 92 GLU A CA 1
ATOM 710 C C . GLU A 1 92 ? 11.585 29.024 8.449 1.00 53.09 92 GLU A C 1
ATOM 712 O O . GLU A 1 92 ? 12.464 28.980 7.596 1.00 53.09 92 GLU A O 1
ATOM 717 N N . THR A 1 93 ? 10.538 28.195 8.461 1.00 47.28 93 THR A N 1
ATOM 718 C CA . THR A 1 93 ? 9.709 27.672 7.343 1.00 47.28 93 THR A CA 1
ATOM 719 C C . THR A 1 93 ? 9.033 26.383 7.814 1.00 47.28 93 THR A C 1
ATOM 721 O O . THR A 1 93 ? 9.247 25.295 7.295 1.00 47.28 93 THR A O 1
ATOM 724 N N . ALA A 1 94 ? 8.203 26.498 8.854 1.00 47.91 94 ALA A N 1
ATOM 725 C CA . ALA A 1 94 ? 7.366 25.390 9.293 1.00 47.91 94 ALA A CA 1
ATOM 726 C C . ALA A 1 94 ? 6.247 25.188 8.263 1.00 47.91 94 ALA A C 1
ATOM 728 O O . ALA A 1 94 ? 5.363 26.041 8.118 1.00 47.91 94 ALA A O 1
ATOM 729 N N . THR A 1 95 ? 6.283 24.076 7.531 1.00 46.03 95 THR A N 1
ATOM 730 C CA . THR A 1 95 ? 5.126 23.584 6.784 1.00 46.03 95 THR A CA 1
ATOM 731 C C . THR A 1 95 ? 3.987 23.402 7.781 1.00 46.03 95 THR A C 1
ATOM 733 O O . THR A 1 95 ? 4.029 22.564 8.678 1.00 46.03 95 THR A O 1
ATOM 736 N N . LYS A 1 96 ? 2.968 24.260 7.685 1.00 50.94 96 LYS A N 1
ATOM 737 C CA . LYS A 1 96 ? 1.808 24.201 8.576 1.00 50.94 96 LYS A CA 1
ATOM 738 C C . LYS A 1 96 ? 0.973 22.988 8.188 1.00 50.94 96 LYS A C 1
ATOM 740 O O . LYS A 1 96 ? 0.156 23.062 7.274 1.00 50.94 96 LYS A O 1
ATOM 745 N N . GLN A 1 97 ? 1.191 21.870 8.868 1.00 49.56 97 GLN A N 1
ATOM 746 C CA . GLN A 1 97 ? 0.307 20.722 8.765 1.00 49.56 97 GLN A CA 1
ATOM 747 C C . GLN A 1 97 ? -1.004 21.067 9.483 1.00 49.56 97 GLN A C 1
ATOM 749 O O . GLN A 1 97 ? -1.029 21.242 10.699 1.00 49.56 97 GLN A O 1
ATOM 754 N N . ALA A 1 98 ? -2.091 21.215 8.725 1.00 55.78 98 ALA A N 1
ATOM 755 C CA . ALA A 1 98 ? -3.418 21.378 9.303 1.00 55.78 98 ALA A CA 1
ATOM 756 C C . ALA A 1 98 ? -3.845 20.039 9.921 1.00 55.78 98 ALA A C 1
ATOM 758 O O . ALA A 1 98 ? -4.050 19.058 9.207 1.00 55.78 98 ALA A O 1
ATOM 759 N N . VAL A 1 99 ? -3.942 19.993 11.248 1.00 51.66 99 VAL A N 1
ATOM 760 C CA . VAL A 1 99 ? -4.461 18.833 11.978 1.00 51.66 99 VAL A CA 1
ATOM 761 C C . VAL A 1 99 ? -5.963 19.034 12.155 1.00 51.66 99 VAL A C 1
ATOM 763 O O . VAL A 1 99 ? -6.404 20.040 12.712 1.00 51.66 99 VAL A O 1
ATOM 766 N N . PHE A 1 100 ? -6.750 18.098 11.630 1.00 53.19 100 PHE A N 1
ATOM 767 C CA . PHE A 1 100 ? -8.195 18.075 11.823 1.00 53.19 100 PHE A CA 1
ATOM 768 C C . PHE A 1 100 ? -8.498 17.471 13.195 1.00 53.19 100 PHE A C 1
ATOM 770 O O . PHE A 1 100 ? -8.108 16.336 13.471 1.00 53.19 100 PHE A O 1
ATOM 777 N N . ASP A 1 101 ? -9.163 18.231 14.062 1.00 57.97 101 ASP A N 1
ATOM 778 C CA . ASP A 1 101 ? -9.516 17.764 15.398 1.00 57.97 101 ASP A CA 1
ATOM 779 C C . ASP A 1 101 ? -10.847 16.998 15.343 1.00 57.97 101 ASP A C 1
ATOM 781 O O . ASP A 1 101 ? -11.922 17.571 15.144 1.00 57.97 101 ASP A O 1
ATOM 785 N N . LEU A 1 102 ? -10.766 15.676 15.523 1.00 53.84 102 LEU A N 1
ATOM 786 C CA . LEU A 1 102 ? -11.907 14.756 15.483 1.00 53.84 102 LEU A CA 1
ATOM 787 C C . LEU A 1 102 ? -12.878 14.935 16.659 1.00 53.84 102 LEU A C 1
ATOM 789 O O . LEU A 1 102 ? -14.033 14.528 16.552 1.00 53.84 102 LEU A O 1
ATOM 793 N N . SER A 1 103 ? -12.445 15.548 17.764 1.00 55.34 103 SER A N 1
ATOM 794 C CA . SER A 1 103 ? -13.315 15.810 18.914 1.00 55.34 103 SER A CA 1
ATOM 795 C C . SER A 1 103 ? -14.221 17.023 18.695 1.00 55.34 103 SER A C 1
ATOM 797 O O . SER A 1 103 ? -15.341 17.060 19.206 1.00 55.34 103 SER A O 1
ATOM 799 N N . THR A 1 104 ? -13.769 17.994 17.896 1.00 70.69 104 THR A N 1
ATOM 800 C CA . THR A 1 104 ? -14.495 19.249 17.645 1.00 70.69 104 THR A CA 1
ATOM 801 C C . TH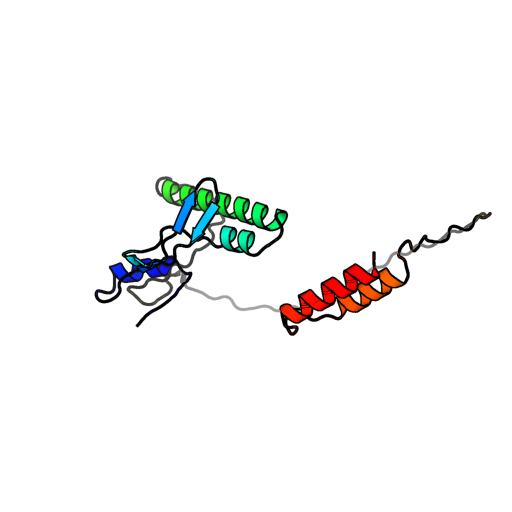R A 1 104 ? -15.079 19.348 16.236 1.00 70.69 104 THR A C 1
ATOM 803 O O . THR A 1 104 ? -15.871 20.250 15.969 1.00 70.69 104 THR A O 1
ATOM 806 N N . GLY A 1 105 ? -14.714 18.433 15.331 1.00 61.56 105 GLY A N 1
ATOM 807 C CA . GLY A 1 105 ? -15.150 18.456 13.933 1.00 61.56 105 GLY A CA 1
ATOM 808 C C . GLY A 1 105 ? -14.689 19.707 13.182 1.00 61.56 105 GLY A C 1
ATOM 809 O O . GLY A 1 105 ? -15.349 20.127 12.231 1.00 61.56 105 GLY A O 1
ATOM 810 N N . SER A 1 106 ? -13.591 20.332 13.619 1.00 61.31 106 SER A N 1
ATOM 811 C CA . SER A 1 106 ? -13.110 21.605 13.083 1.00 61.31 106 SER A CA 1
ATOM 812 C C . SER A 1 106 ? -11.612 21.570 12.768 1.00 61.31 106 SER A C 1
ATOM 814 O O . SER A 1 106 ? -10.829 20.859 13.401 1.00 61.31 106 SER A O 1
ATOM 816 N N . PHE A 1 107 ? -11.207 22.345 11.760 1.00 54.19 107 PHE A N 1
ATOM 817 C CA . PHE A 1 107 ? -9.797 22.595 11.474 1.00 54.19 107 PHE A CA 1
ATOM 818 C C . PHE A 1 107 ? -9.289 23.664 12.446 1.00 54.19 107 PHE A C 1
ATOM 820 O O . PHE A 1 107 ? -9.651 24.835 12.325 1.00 54.19 107 PHE A O 1
ATOM 827 N N . ALA A 1 108 ? -8.451 23.276 13.408 1.00 55.09 108 ALA A N 1
ATOM 828 C CA . ALA A 1 108 ? -7.831 24.221 14.327 1.00 55.09 108 ALA A CA 1
ATOM 829 C C . ALA A 1 108 ? -6.631 24.894 13.642 1.00 55.09 108 ALA A C 1
ATOM 831 O O . ALA A 1 108 ? -5.543 24.333 13.527 1.00 55.09 108 ALA A O 1
ATOM 832 N N . GLY A 1 109 ? -6.847 26.117 13.169 1.00 47.34 109 GLY A N 1
ATOM 833 C CA . GLY A 1 109 ? -5.812 26.995 12.640 1.00 47.34 109 GLY A CA 1
ATOM 834 C C . GLY A 1 109 ? -6.166 28.430 12.982 1.00 47.34 109 GLY A C 1
ATOM 835 O O . GLY A 1 109 ? -6.696 29.152 12.144 1.00 47.34 109 GLY A O 1
ATOM 836 N N . GLU A 1 110 ? -5.925 28.834 14.225 1.00 45.78 110 GLU A N 1
ATOM 837 C CA . GLU A 1 110 ? -6.261 30.180 14.672 1.00 45.78 110 GLU A CA 1
ATOM 838 C C . GLU A 1 110 ? -5.018 31.071 14.672 1.00 45.78 110 GLU A C 1
ATOM 840 O O . GLU A 1 110 ? -4.042 30.819 15.375 1.00 45.78 110 GLU A O 1
ATOM 845 N N . ASN A 1 111 ? -5.073 32.147 13.887 1.00 37.09 111 ASN A N 1
ATOM 846 C CA . ASN A 1 111 ? -4.507 33.412 14.329 1.00 37.09 111 ASN A CA 1
ATOM 847 C C . ASN A 1 111 ? -5.394 34.553 13.820 1.00 37.09 111 ASN A C 1
ATOM 849 O O . ASN A 1 111 ? -5.218 35.068 12.715 1.00 37.09 111 ASN A O 1
ATOM 853 N N . ARG A 1 112 ? -6.387 34.921 14.634 1.00 40.66 112 ARG A N 1
ATOM 854 C CA . ARG A 1 112 ? -7.003 36.246 14.585 1.00 40.66 112 ARG A CA 1
ATOM 855 C C . ARG A 1 112 ? -6.158 37.176 15.449 1.00 40.66 112 ARG A C 1
ATOM 857 O O . ARG A 1 112 ? -6.129 37.018 16.663 1.00 40.66 112 ARG A O 1
ATOM 864 N N . ALA A 1 113 ? -5.547 38.172 14.823 1.00 31.33 113 ALA A N 1
ATOM 865 C CA . ALA A 1 113 ? -5.183 39.413 15.489 1.00 31.33 113 ALA A CA 1
ATOM 866 C C . ALA A 1 113 ? -5.915 40.557 14.774 1.00 31.33 113 ALA A C 1
ATOM 868 O O . ALA A 1 113 ? -5.716 40.794 13.583 1.00 31.33 113 ALA A O 1
ATOM 869 N N . ALA A 1 114 ? -6.818 41.185 15.521 1.00 34.12 114 ALA A N 1
ATOM 870 C CA . ALA A 1 114 ? -7.416 42.496 15.276 1.00 34.12 114 ALA A CA 1
ATOM 871 C C . ALA A 1 114 ? -6.303 43.581 15.349 1.00 34.12 114 ALA A C 1
ATOM 873 O O . ALA A 1 114 ? -5.210 43.277 15.816 1.00 34.12 114 ALA A O 1
ATOM 874 N N . ASP A 1 115 ? -6.388 44.842 14.931 1.00 30.91 115 ASP A N 1
ATOM 875 C CA . ASP A 1 115 ? -7.439 45.814 14.632 1.00 30.91 115 ASP A CA 1
ATOM 876 C C . ASP A 1 115 ? -6.766 46.977 13.854 1.00 30.91 115 ASP A C 1
ATOM 878 O O . ASP A 1 115 ? -5.564 47.199 14.003 1.00 30.91 115 ASP A O 1
ATOM 882 N N . GLY A 1 116 ? -7.549 47.803 13.147 1.00 29.72 116 GLY A N 1
ATOM 883 C CA . GLY A 1 116 ? -7.287 49.255 13.115 1.00 29.72 116 GLY A CA 1
ATOM 884 C C . GLY A 1 116 ? -6.717 49.907 11.842 1.00 29.72 116 GLY A C 1
ATOM 885 O O . GLY A 1 116 ? -5.514 50.050 11.687 1.00 29.72 116 GLY A O 1
ATOM 886 N N . ALA A 1 117 ? -7.641 50.435 11.031 1.00 33.34 117 ALA A N 1
ATOM 887 C CA . ALA A 1 117 ? -7.655 51.767 10.398 1.00 33.34 117 ALA A CA 1
ATOM 888 C C . ALA A 1 117 ? -6.446 52.300 9.584 1.00 33.34 117 ALA A C 1
ATOM 890 O O . ALA A 1 117 ? -5.395 52.637 10.118 1.00 33.34 117 ALA A O 1
ATOM 891 N N . GLY A 1 118 ? -6.709 52.599 8.301 1.00 28.77 118 GLY A N 1
ATOM 892 C CA . GLY A 1 118 ? -5.902 53.517 7.486 1.00 28.77 118 GLY A CA 1
ATOM 893 C C . GLY A 1 118 ? -6.250 53.493 5.991 1.00 28.77 118 GLY A C 1
ATOM 894 O O . GLY A 1 118 ? -5.566 52.840 5.213 1.00 28.77 118 GLY A O 1
ATOM 895 N N . SER A 1 119 ? -7.313 54.192 5.578 1.00 31.69 119 SER A N 1
ATOM 896 C CA . SER A 1 119 ? -7.608 54.497 4.158 1.00 31.69 119 SER A CA 1
ATOM 897 C C . SER A 1 119 ? -6.604 55.528 3.575 1.00 31.69 119 SER A C 1
ATOM 899 O O . SER A 1 119 ? -5.824 56.107 4.326 1.00 31.69 119 SER A O 1
ATOM 901 N N . PRO A 1 120 ? -6.751 55.976 2.311 1.00 61.91 120 PRO A N 1
ATOM 902 C CA . PRO A 1 120 ? -6.406 55.325 1.042 1.00 61.91 120 PRO A CA 1
ATOM 903 C C . PRO A 1 120 ? -5.439 56.219 0.211 1.00 61.91 120 PRO A C 1
ATOM 905 O O . PRO A 1 120 ? -5.190 57.356 0.602 1.00 61.91 120 PRO A O 1
ATOM 908 N N . ARG A 1 121 ? -4.937 55.756 -0.947 1.00 32.59 121 ARG A N 1
ATOM 909 C CA . ARG A 1 121 ? -4.476 56.554 -2.126 1.00 32.59 121 ARG A CA 1
ATOM 910 C C . ARG A 1 121 ? -3.955 55.562 -3.182 1.00 32.59 121 ARG A C 1
ATOM 912 O O . ARG A 1 121 ? -3.131 54.723 -2.850 1.00 32.59 121 ARG A O 1
ATOM 919 N N . ALA A 1 122 ? -4.611 55.386 -4.331 1.00 32.88 122 ALA A N 1
ATOM 920 C CA . ALA A 1 122 ? -4.541 56.241 -5.524 1.00 32.88 122 ALA A CA 1
ATOM 921 C C . ALA A 1 122 ? -3.088 56.524 -5.942 1.00 32.88 122 ALA A C 1
ATOM 923 O O . ALA A 1 122 ? -2.387 57.218 -5.218 1.00 32.88 122 ALA A O 1
ATOM 924 N N . ASP A 1 123 ? -2.635 55.927 -7.051 1.00 33.22 123 ASP A N 1
ATOM 925 C CA . ASP A 1 123 ? -2.235 56.674 -8.256 1.00 33.22 123 ASP A CA 1
ATOM 926 C C . ASP A 1 123 ? -1.640 55.733 -9.322 1.00 33.22 123 ASP A C 1
ATOM 928 O O . ASP A 1 123 ? -0.592 55.112 -9.158 1.00 33.22 123 ASP A O 1
ATOM 932 N N . THR A 1 124 ? -2.366 55.631 -10.433 1.00 39.19 124 THR A N 1
ATOM 933 C CA . THR A 1 124 ? -1.912 55.163 -11.745 1.00 39.19 124 THR A CA 1
ATOM 934 C C . THR A 1 124 ? -1.563 56.385 -12.588 1.00 39.19 124 THR A C 1
ATOM 936 O O . THR A 1 124 ? -2.452 57.203 -12.809 1.00 39.19 124 THR A O 1
ATOM 939 N N . ALA A 1 125 ? -0.313 56.488 -13.042 1.00 35.59 125 ALA A N 1
ATOM 940 C CA . ALA A 1 125 ? 0.235 57.361 -14.099 1.00 35.59 125 ALA A CA 1
ATOM 941 C C . ALA A 1 125 ? 1.770 57.341 -13.911 1.00 35.59 125 ALA A C 1
ATOM 943 O O . ALA A 1 125 ? 2.232 57.202 -12.786 1.00 35.59 125 ALA A O 1
ATOM 944 N N . ASP A 1 126 ? 2.670 57.481 -14.874 1.00 31.09 126 ASP A N 1
ATOM 945 C CA . ASP A 1 126 ? 2.644 57.657 -16.321 1.00 31.09 126 ASP A CA 1
ATOM 946 C C . ASP A 1 126 ? 4.116 57.601 -16.787 1.00 31.09 126 ASP A C 1
ATOM 948 O O . ASP A 1 126 ? 5.025 57.844 -15.993 1.00 31.09 126 ASP A O 1
ATOM 952 N N . GLY A 1 127 ? 4.331 57.407 -18.091 1.00 30.27 127 GLY A N 1
ATOM 953 C CA . GLY A 1 127 ? 5.479 57.982 -18.817 1.00 30.27 127 GLY A CA 1
ATOM 954 C C . GLY A 1 127 ? 6.800 57.193 -18.772 1.00 30.27 127 GLY A C 1
ATOM 955 O O . GLY A 1 127 ? 7.446 57.085 -17.742 1.00 30.27 127 GLY A O 1
ATOM 956 N N . ALA A 1 128 ? 7.224 56.533 -19.852 1.00 31.62 128 ALA A N 1
ATOM 957 C CA . ALA A 1 128 ? 7.789 57.083 -21.096 1.00 31.62 128 ALA A CA 1
ATOM 958 C C . ALA A 1 128 ? 9.303 57.381 -21.047 1.00 31.62 128 ALA A C 1
ATOM 960 O O . ALA A 1 128 ? 9.783 58.155 -20.228 1.00 31.62 128 ALA A O 1
ATOM 961 N N . GLY A 1 129 ? 10.009 56.854 -22.058 1.00 29.72 129 GLY A N 1
ATOM 962 C CA . GLY A 1 129 ? 11.191 57.487 -22.650 1.00 29.72 129 GLY A CA 1
ATOM 963 C C . GLY A 1 129 ? 12.532 56.793 -22.403 1.00 29.72 129 GLY A C 1
ATOM 964 O O . GLY A 1 129 ? 13.166 57.001 -21.379 1.00 29.72 129 GLY A O 1
ATOM 965 N N . SER A 1 130 ? 13.075 56.107 -23.410 1.00 33.62 130 SER A N 1
ATOM 966 C CA . SER A 1 130 ? 13.954 56.757 -24.398 1.00 33.62 130 SER A CA 1
ATOM 967 C C . SER A 1 130 ? 14.804 55.730 -25.154 1.00 33.62 130 SER A C 1
ATOM 969 O O . SER A 1 130 ? 15.437 54.853 -24.572 1.00 33.62 130 SER A O 1
ATOM 971 N N . ALA A 1 131 ? 14.810 55.886 -26.474 1.00 34.81 131 ALA A N 1
ATOM 972 C CA . ALA A 1 131 ? 15.614 55.1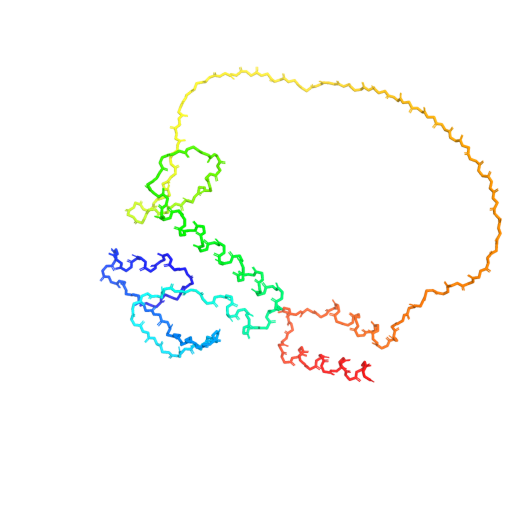64 -27.445 1.00 34.81 131 ALA A CA 1
ATOM 973 C C . ALA A 1 131 ? 17.120 55.351 -27.228 1.00 34.81 131 ALA A C 1
ATOM 975 O O . ALA A 1 131 ? 17.516 56.423 -26.777 1.00 34.81 131 ALA A O 1
ATOM 976 N N . ARG A 1 132 ? 17.934 54.396 -27.712 1.00 34.94 132 ARG A N 1
ATOM 977 C CA . ARG A 1 132 ? 19.086 54.676 -28.595 1.00 34.94 132 ARG A CA 1
ATOM 978 C C . ARG A 1 132 ? 19.328 53.528 -29.581 1.00 34.94 132 ARG A C 1
ATOM 980 O O . ARG A 1 132 ? 19.455 52.370 -29.203 1.00 34.94 132 ARG A O 1
ATOM 987 N N . THR A 1 133 ? 19.340 53.931 -30.844 1.00 32.44 133 THR A N 1
ATOM 988 C CA . THR A 1 133 ? 19.894 53.316 -32.052 1.00 32.44 133 THR A CA 1
ATOM 989 C C . THR A 1 133 ? 21.388 53.011 -31.918 1.00 32.44 133 THR A C 1
ATOM 991 O O . THR A 1 133 ? 22.089 53.728 -31.212 1.00 32.44 133 THR A O 1
ATOM 994 N N . ASP A 1 134 ? 21.887 51.996 -32.629 1.00 33.31 134 ASP A N 1
ATOM 995 C CA . ASP A 1 134 ? 22.731 52.236 -33.809 1.00 33.31 134 ASP A CA 1
ATOM 996 C C . ASP A 1 134 ? 23.030 50.950 -34.596 1.00 33.31 134 ASP A C 1
ATOM 998 O O . ASP A 1 134 ? 23.061 49.829 -34.094 1.00 33.31 134 ASP A O 1
ATOM 1002 N N . THR A 1 135 ? 23.156 51.178 -35.894 1.00 31.33 135 THR A N 1
ATOM 1003 C CA . THR A 1 135 ? 23.104 50.272 -37.038 1.00 31.33 135 THR A CA 1
ATOM 1004 C C . THR A 1 135 ? 24.478 49.821 -37.544 1.00 31.33 135 THR A C 1
ATOM 1006 O O . THR A 1 135 ? 25.401 50.620 -37.607 1.00 31.33 135 THR A O 1
ATOM 1009 N N . ALA A 1 136 ? 24.492 48.585 -38.064 1.00 35.19 136 ALA A N 1
ATOM 1010 C CA . ALA A 1 136 ? 25.086 48.112 -39.329 1.00 35.19 136 ALA A CA 1
ATOM 1011 C C . ALA A 1 136 ? 26.609 48.143 -39.591 1.00 35.19 136 ALA A C 1
ATOM 1013 O O . ALA A 1 136 ? 27.270 49.162 -39.437 1.00 35.19 136 ALA A O 1
ATOM 1014 N N . THR A 1 137 ? 27.102 47.019 -40.145 1.00 31.17 137 THR A N 1
ATOM 1015 C CA . THR A 1 137 ? 27.962 46.820 -41.355 1.00 31.17 137 THR A CA 1
ATOM 1016 C C . THR A 1 137 ? 28.417 45.338 -41.311 1.00 31.17 137 THR A C 1
ATOM 1018 O O . THR A 1 137 ? 28.919 44.917 -40.279 1.00 31.17 137 THR A O 1
ATOM 1021 N N . GLY A 1 138 ? 28.184 44.403 -42.247 1.00 29.34 138 GLY A N 1
ATOM 1022 C CA . GLY A 1 138 ? 28.264 44.400 -43.717 1.00 29.34 138 GLY A CA 1
ATOM 1023 C C . GLY A 1 138 ? 29.490 43.569 -44.184 1.00 29.34 138 GLY A C 1
ATOM 1024 O O . GLY A 1 138 ? 30.552 44.158 -44.278 1.00 29.34 138 GLY A O 1
ATOM 1025 N N . SER A 1 139 ? 29.386 42.220 -44.294 1.00 31.09 139 SER A N 1
ATOM 1026 C CA . SER A 1 139 ? 29.598 41.332 -45.495 1.00 31.09 139 SER A CA 1
ATOM 1027 C C . SER A 1 139 ? 31.020 41.243 -46.126 1.00 31.09 139 SER A C 1
ATOM 1029 O O . SER A 1 139 ? 31.801 42.162 -45.918 1.00 31.09 139 SER A O 1
ATOM 1031 N N . PRO A 1 140 ? 31.360 40.295 -47.047 1.00 53.00 140 PRO A N 1
ATOM 1032 C CA . PRO A 1 140 ? 31.036 38.854 -47.229 1.00 53.00 140 PRO A CA 1
ATOM 1033 C C . PRO A 1 140 ? 32.260 37.984 -47.706 1.00 53.00 140 PRO A C 1
ATOM 1035 O O . PRO A 1 140 ? 33.350 38.504 -47.922 1.00 53.00 140 PRO A O 1
ATOM 1038 N N . GLY A 1 141 ? 32.066 36.672 -47.942 1.00 30.11 141 GLY A N 1
ATOM 1039 C CA . GLY A 1 141 ? 32.943 35.797 -48.767 1.00 30.11 141 GLY A CA 1
ATOM 1040 C C . GLY A 1 141 ? 32.705 34.296 -48.487 1.00 30.11 141 GLY A C 1
ATOM 1041 O O . GLY A 1 141 ? 33.019 33.841 -47.395 1.00 30.11 141 GLY A O 1
ATOM 1042 N N . GLU A 1 142 ? 31.905 33.553 -49.275 1.00 32.22 142 GLU A N 1
ATOM 1043 C CA . GLU A 1 142 ? 32.281 32.764 -50.484 1.00 32.22 142 GLU A CA 1
ATOM 1044 C C . GLU A 1 142 ? 33.385 31.713 -50.189 1.00 32.22 142 GLU A C 1
ATOM 1046 O O . GLU A 1 142 ? 34.477 32.083 -49.788 1.00 32.22 142 GLU A O 1
ATOM 1051 N N . THR A 1 143 ? 33.237 30.385 -50.328 1.00 29.55 143 THR A N 1
ATOM 1052 C CA . THR A 1 143 ? 32.638 29.550 -51.394 1.00 29.55 143 THR A CA 1
ATOM 1053 C C . THR A 1 143 ? 32.595 28.054 -50.981 1.00 29.55 143 THR A C 1
ATOM 1055 O O . THR A 1 143 ? 33.408 27.638 -50.164 1.00 29.55 143 THR A O 1
ATOM 1058 N N . ALA A 1 144 ? 31.697 27.282 -51.630 1.00 33.28 144 ALA A N 1
ATOM 1059 C CA . ALA A 1 144 ? 31.719 25.828 -51.938 1.00 33.28 144 ALA A CA 1
ATOM 1060 C C . ALA A 1 144 ? 31.886 24.815 -50.772 1.00 33.28 144 ALA A C 1
ATOM 1062 O O . ALA A 1 144 ? 32.830 24.875 -50.005 1.00 33.28 144 ALA A O 1
ATOM 1063 N N . GLY A 1 145 ? 31.063 23.786 -50.562 1.00 34.00 145 GLY A N 1
ATOM 1064 C CA . GLY A 1 145 ? 30.255 22.984 -51.476 1.00 34.00 145 GLY A CA 1
ATOM 1065 C C . GLY A 1 145 ? 30.537 21.503 -51.177 1.00 34.00 145 GLY A C 1
ATOM 1066 O O . GLY A 1 145 ? 31.548 20.982 -51.631 1.00 34.00 145 GLY A O 1
ATOM 1067 N N . HIS A 1 146 ? 29.680 20.840 -50.397 1.00 34.84 146 HIS A N 1
ATOM 1068 C CA . HIS A 1 146 ? 29.432 19.399 -50.511 1.00 34.84 146 HIS A CA 1
ATOM 1069 C C . HIS A 1 146 ? 28.134 19.057 -49.784 1.00 34.84 146 HIS A C 1
ATOM 1071 O O . HIS A 1 146 ? 27.975 19.364 -48.600 1.00 34.84 146 HIS A O 1
ATOM 1077 N N . ASP A 1 147 ? 27.220 18.460 -50.534 1.00 38.31 147 ASP A N 1
ATOM 1078 C CA . ASP A 1 147 ? 25.942 17.937 -50.088 1.00 38.31 147 ASP A CA 1
ATOM 1079 C C . ASP A 1 147 ? 26.115 17.059 -48.845 1.00 38.31 147 ASP A C 1
ATOM 1081 O O . ASP A 1 147 ? 26.864 16.081 -48.839 1.00 38.31 147 ASP A O 1
ATOM 1085 N N . ARG A 1 148 ? 25.420 17.418 -47.767 1.00 38.53 148 ARG A N 1
ATOM 1086 C CA . ARG A 1 148 ? 25.184 16.514 -46.645 1.00 38.53 148 ARG A CA 1
ATOM 1087 C C . ARG A 1 148 ? 23.681 16.376 -46.509 1.00 38.53 148 ARG A C 1
ATOM 1089 O O . ARG A 1 148 ? 23.025 17.210 -45.891 1.00 38.53 148 ARG A O 1
ATOM 1096 N N . GLU A 1 149 ? 23.158 15.345 -47.163 1.00 48.91 149 GLU A N 1
ATOM 1097 C CA . GLU A 1 149 ? 21.837 14.800 -46.871 1.00 48.91 149 GLU A CA 1
ATOM 1098 C C . GLU A 1 149 ? 21.696 14.636 -45.349 1.00 48.91 149 GLU A C 1
ATOM 1100 O O . GLU A 1 149 ? 22.619 14.115 -44.705 1.00 48.91 149 GLU A O 1
ATOM 1105 N N . PRO A 1 150 ? 20.584 15.065 -44.730 1.00 42.25 150 PRO A N 1
ATOM 1106 C CA . PRO A 1 150 ? 20.277 14.581 -43.402 1.00 42.25 150 PRO A CA 1
ATOM 1107 C C . PRO A 1 150 ? 19.899 13.106 -43.561 1.00 42.25 150 PRO A C 1
ATOM 1109 O O . PRO A 1 150 ? 18.946 12.772 -44.259 1.00 42.25 150 PRO A O 1
ATOM 1112 N N . ALA A 1 151 ? 20.683 12.219 -42.955 1.00 48.19 151 ALA A N 1
ATOM 1113 C CA . ALA A 1 151 ? 20.331 10.817 -42.821 1.00 48.19 151 ALA A CA 1
ATOM 1114 C C . ALA A 1 151 ? 19.066 10.710 -41.952 1.00 48.19 151 ALA A C 1
ATOM 1116 O O . ALA A 1 151 ? 19.153 10.687 -40.725 1.00 48.19 151 ALA A O 1
ATOM 1117 N N . ASP A 1 152 ? 17.899 10.673 -42.594 1.00 54.06 152 ASP A N 1
ATOM 1118 C CA . ASP A 1 152 ? 16.642 10.235 -41.986 1.00 54.06 152 ASP A CA 1
ATOM 1119 C C . ASP A 1 152 ? 16.744 8.702 -41.870 1.00 54.06 152 ASP A C 1
ATOM 1121 O O . ASP A 1 152 ? 16.356 7.945 -42.754 1.00 54.06 152 ASP A O 1
ATOM 1125 N N . GLY A 1 153 ? 17.459 8.248 -40.837 1.00 63.16 153 GLY A N 1
ATOM 1126 C CA . GLY A 1 153 ? 17.861 6.854 -40.620 1.00 63.16 153 GLY A CA 1
ATOM 1127 C C . GLY A 1 153 ? 16.767 5.979 -40.014 1.00 63.16 153 GLY A C 1
ATOM 1128 O O . GLY A 1 153 ? 17.061 5.180 -39.129 1.00 63.16 153 GLY A O 1
ATOM 1129 N N . ILE A 1 154 ? 15.521 6.163 -40.442 1.00 69.00 154 ILE A N 1
ATOM 1130 C CA . ILE A 1 154 ? 14.379 5.345 -40.030 1.00 69.00 154 ILE A CA 1
ATOM 1131 C C . ILE A 1 154 ? 13.753 4.797 -41.309 1.00 69.00 154 ILE A C 1
ATOM 1133 O O . ILE A 1 154 ? 13.430 5.562 -42.219 1.00 69.00 154 ILE A O 1
ATOM 1137 N N . ASP A 1 155 ? 13.633 3.474 -41.403 1.00 79.94 155 ASP A N 1
ATOM 1138 C CA . ASP A 1 155 ? 12.950 2.837 -42.521 1.00 79.94 155 ASP A CA 1
ATOM 1139 C C . ASP A 1 155 ? 11.470 3.269 -42.566 1.00 79.94 155 ASP A C 1
ATOM 1141 O O . ASP A 1 155 ? 10.881 3.715 -41.575 1.00 79.94 155 ASP A O 1
ATOM 1145 N N . ALA A 1 156 ? 10.873 3.206 -43.755 1.00 81.56 156 ALA A N 1
ATOM 1146 C CA . ALA A 1 156 ? 9.520 3.709 -43.971 1.00 81.56 156 ALA A CA 1
ATOM 1147 C C . ALA A 1 156 ? 8.475 2.986 -43.101 1.00 81.56 156 ALA A C 1
ATOM 1149 O O . ALA A 1 156 ? 7.497 3.616 -42.692 1.00 81.56 156 ALA A O 1
ATOM 1150 N N . ASP A 1 157 ? 8.706 1.711 -42.780 1.00 80.25 157 ASP A N 1
ATOM 1151 C CA . ASP A 1 157 ? 7.798 0.892 -41.982 1.00 80.25 157 ASP A CA 1
ATOM 1152 C C . ASP A 1 157 ? 7.857 1.291 -40.501 1.00 80.25 157 ASP A C 1
ATOM 1154 O O . ASP A 1 157 ? 6.816 1.513 -39.880 1.00 80.25 157 ASP A O 1
ATOM 1158 N N . THR A 1 158 ? 9.051 1.541 -39.960 1.00 83.81 158 THR A N 1
ATOM 1159 C CA . THR A 1 158 ? 9.239 2.091 -38.611 1.00 83.81 158 THR A CA 1
ATOM 1160 C C . THR A 1 158 ? 8.631 3.487 -38.477 1.00 83.81 158 THR A C 1
ATOM 1162 O O . THR A 1 158 ? 8.022 3.804 -37.453 1.00 83.81 158 THR A O 1
ATOM 1165 N N . LYS A 1 159 ? 8.725 4.334 -39.511 1.00 86.94 159 LYS A N 1
ATOM 1166 C CA . LYS A 1 159 ? 8.091 5.663 -39.494 1.00 86.94 159 LYS A CA 1
ATOM 1167 C C . LYS A 1 159 ? 6.563 5.567 -39.452 1.00 86.94 159 LYS A C 1
ATOM 1169 O O . LYS A 1 159 ? 5.941 6.310 -38.696 1.00 86.94 159 LYS A O 1
ATOM 1174 N N . ALA A 1 160 ? 5.979 4.633 -40.203 1.00 85.50 160 ALA A N 1
ATOM 1175 C CA . ALA A 1 160 ? 4.541 4.375 -40.188 1.00 85.50 160 ALA A CA 1
ATOM 1176 C C . ALA A 1 160 ? 4.068 3.846 -38.824 1.00 85.50 160 ALA A C 1
ATOM 1178 O O . ALA A 1 160 ? 3.055 4.298 -38.300 1.00 85.50 160 ALA A O 1
ATOM 1179 N N . VAL A 1 161 ? 4.834 2.947 -38.201 1.00 87.44 161 VAL A N 1
ATOM 1180 C CA . VAL A 1 161 ? 4.520 2.425 -36.862 1.00 87.44 161 VAL A CA 1
ATOM 1181 C C . VAL A 1 161 ? 4.577 3.520 -35.791 1.00 87.44 161 VAL A C 1
ATOM 1183 O O . VAL A 1 161 ? 3.737 3.540 -34.895 1.00 87.44 161 VAL A O 1
ATOM 1186 N N . ILE A 1 162 ? 5.526 4.459 -35.874 1.00 88.19 162 ILE A N 1
ATOM 1187 C CA . ILE A 1 162 ? 5.608 5.597 -34.939 1.00 88.19 162 ILE A CA 1
ATOM 1188 C C . ILE A 1 162 ? 4.387 6.520 -35.068 1.00 88.19 162 ILE A C 1
ATOM 1190 O O . ILE A 1 162 ? 3.876 7.000 -34.055 1.00 88.19 162 ILE A O 1
ATOM 1194 N N . GLU A 1 163 ? 3.919 6.763 -36.293 1.00 88.75 163 GLU A N 1
ATOM 1195 C CA . GLU A 1 163 ? 2.705 7.542 -36.552 1.00 88.75 163 GLU A CA 1
ATOM 1196 C C . GLU A 1 163 ? 1.476 6.835 -35.961 1.00 88.75 163 GLU A C 1
ATOM 1198 O O . GLU A 1 163 ? 0.778 7.424 -35.135 1.00 88.75 163 GLU A O 1
ATOM 1203 N N . GLU A 1 164 ? 1.298 5.542 -36.253 1.00 87.44 164 GLU A N 1
ATOM 1204 C CA . GLU A 1 164 ? 0.210 4.720 -35.705 1.00 87.44 164 GLU A CA 1
ATOM 1205 C C . GLU A 1 164 ? 0.236 4.672 -34.162 1.00 87.44 164 GLU A C 1
ATOM 1207 O O . GLU A 1 164 ? -0.802 4.819 -33.518 1.00 87.44 164 GLU A O 1
ATOM 1212 N N . LEU A 1 165 ? 1.416 4.533 -33.543 1.00 89.19 165 LEU A N 1
ATOM 1213 C CA . LEU A 1 165 ? 1.579 4.529 -32.084 1.00 89.19 165 LEU A CA 1
ATOM 1214 C C . LEU A 1 165 ? 1.166 5.864 -31.447 1.00 89.19 165 LEU A C 1
ATOM 1216 O O . LEU A 1 165 ? 0.627 5.874 -30.341 1.00 89.19 165 LEU A O 1
ATOM 1220 N N . SER A 1 166 ? 1.418 6.984 -32.129 1.00 87.00 166 SER A N 1
ATOM 1221 C CA . SER A 1 166 ? 1.085 8.320 -31.623 1.00 87.00 166 SER A CA 1
ATOM 1222 C C . SER A 1 166 ? -0.419 8.617 -31.613 1.00 87.00 166 SER A C 1
ATOM 1224 O O . SER A 1 166 ? -0.868 9.467 -30.844 1.00 87.00 166 SER A O 1
ATOM 1226 N N . GLU A 1 167 ? -1.195 7.896 -32.425 1.00 89.38 167 GLU A N 1
ATOM 1227 C CA . GLU A 1 167 ? -2.649 8.045 -32.536 1.00 89.38 167 GLU A CA 1
ATOM 1228 C C . GLU A 1 167 ? -3.432 7.111 -31.599 1.00 89.38 167 GLU A C 1
ATOM 1230 O O . GLU A 1 167 ? -4.633 7.303 -31.398 1.00 89.38 167 GLU A O 1
ATOM 1235 N N . VAL A 1 168 ? -2.786 6.100 -31.006 1.00 90.12 168 VAL A N 1
ATOM 1236 C CA . VAL A 1 168 ? -3.474 5.156 -30.116 1.00 90.12 168 VAL A CA 1
ATOM 1237 C C . VAL A 1 168 ? -3.740 5.769 -28.743 1.00 90.12 168 VAL A C 1
ATOM 1239 O O . VAL A 1 168 ? -2.829 6.030 -27.958 1.00 90.12 168 VAL A O 1
ATOM 1242 N N . ASP A 1 169 ? -5.026 5.902 -28.413 1.00 86.88 169 ASP A N 1
ATOM 1243 C CA . ASP A 1 169 ? -5.474 6.278 -27.075 1.00 86.88 169 ASP A CA 1
ATOM 1244 C C . ASP A 1 169 ? -5.454 5.068 -26.125 1.00 86.88 169 ASP A C 1
ATOM 1246 O O . ASP A 1 169 ? -6.272 4.143 -26.201 1.00 86.88 169 ASP A O 1
ATOM 1250 N N . VAL A 1 170 ? -4.499 5.089 -25.198 1.00 84.94 170 VAL A N 1
ATOM 1251 C CA . VAL A 1 170 ? -4.275 4.041 -24.193 1.00 84.94 170 VAL A CA 1
ATOM 1252 C C . VAL A 1 170 ? -5.397 3.987 -23.145 1.00 84.94 170 VAL A C 1
ATOM 1254 O O . VAL A 1 170 ? -5.602 2.942 -22.531 1.00 84.94 170 VAL A O 1
ATOM 1257 N N . ALA A 1 171 ? -6.133 5.082 -22.926 1.00 83.50 171 ALA A N 1
ATOM 1258 C CA . ALA A 1 171 ? -7.217 5.134 -21.947 1.00 83.50 171 ALA A CA 1
ATOM 1259 C C . ALA A 1 171 ? -8.517 4.510 -22.476 1.00 83.50 171 ALA A C 1
ATOM 1261 O O . ALA A 1 171 ? -9.308 3.987 -21.688 1.00 83.50 171 ALA A O 1
ATOM 1262 N N . GLU A 1 172 ? -8.727 4.547 -23.794 1.00 85.75 172 GLU A N 1
ATOM 1263 C CA . GLU A 1 172 ? -9.950 4.050 -24.436 1.00 85.75 172 GLU A CA 1
ATOM 1264 C C . GLU A 1 172 ? -9.790 2.671 -25.094 1.00 85.75 172 GLU A C 1
ATOM 1266 O O . GLU A 1 172 ? -10.786 1.996 -25.364 1.00 85.75 172 GLU A O 1
ATOM 1271 N N . THR A 1 173 ? -8.557 2.203 -25.309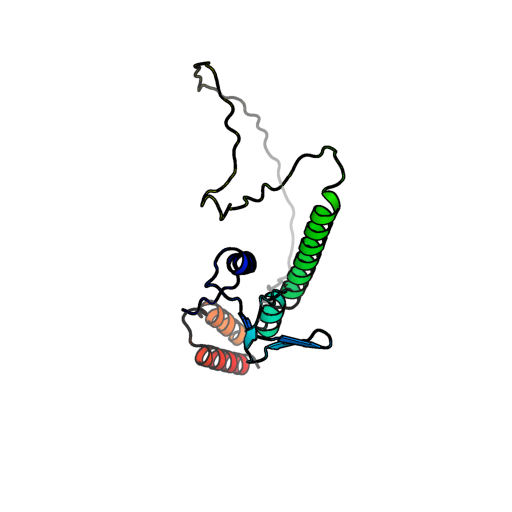 1.00 86.88 173 THR A N 1
ATOM 1272 C CA . THR A 1 173 ? -8.297 0.897 -25.934 1.00 86.88 173 THR A CA 1
ATOM 1273 C C . THR A 1 173 ? -8.236 -0.229 -24.896 1.00 86.88 173 THR A C 1
ATOM 1275 O O . THR A 1 173 ? -7.558 -0.133 -23.872 1.00 86.88 173 THR A O 1
ATOM 1278 N N . ALA A 1 174 ? -8.915 -1.350 -25.166 1.00 92.81 174 ALA A N 1
ATOM 1279 C CA . ALA A 1 174 ? -8.896 -2.507 -24.274 1.00 92.81 174 ALA A CA 1
ATOM 1280 C C . ALA A 1 174 ? -7.482 -3.134 -24.183 1.00 92.81 174 ALA A C 1
ATOM 1282 O O . ALA A 1 174 ? -6.817 -3.288 -25.209 1.00 92.81 174 ALA A O 1
ATOM 1283 N N . PRO A 1 175 ? -7.030 -3.610 -23.003 1.00 87.69 175 PRO A N 1
ATOM 1284 C CA . PRO A 1 175 ? -5.666 -4.128 -22.828 1.00 87.69 175 PRO A CA 1
ATOM 1285 C C . PRO A 1 175 ? -5.279 -5.276 -23.772 1.00 87.69 175 PRO A C 1
ATOM 1287 O O . PRO A 1 175 ? -4.140 -5.360 -24.219 1.00 87.69 175 PRO A O 1
ATOM 1290 N N . VAL A 1 176 ? -6.225 -6.158 -24.108 1.00 90.06 176 VAL A N 1
ATOM 1291 C CA . VAL A 1 176 ? -5.986 -7.279 -25.038 1.00 90.06 176 VAL A CA 1
ATOM 1292 C C . VAL A 1 176 ? -5.773 -6.783 -26.470 1.00 90.06 176 VAL A C 1
ATOM 1294 O O . VAL A 1 176 ? -4.980 -7.356 -27.211 1.00 90.06 176 VAL A O 1
ATOM 1297 N N . GLU A 1 177 ? -6.454 -5.706 -26.850 1.00 86.56 177 GLU A N 1
ATOM 1298 C CA . GLU A 1 177 ? -6.331 -5.097 -28.171 1.00 86.56 177 GLU A CA 1
ATOM 1299 C C . GLU A 1 177 ? -5.009 -4.333 -28.308 1.00 86.56 177 GLU A C 1
ATOM 1301 O O . GLU A 1 177 ? -4.339 -4.464 -29.329 1.00 86.56 177 GLU A O 1
ATOM 1306 N N . LEU A 1 178 ? -4.568 -3.638 -27.252 1.00 90.50 178 LEU A N 1
ATOM 1307 C CA . LEU A 1 178 ? -3.238 -3.020 -27.205 1.00 90.50 178 LEU A CA 1
ATOM 1308 C C . LEU A 1 178 ? -2.125 -4.057 -27.382 1.00 90.50 178 LEU A C 1
ATOM 1310 O O . LEU A 1 178 ? -1.221 -3.857 -28.187 1.00 90.50 178 LEU A O 1
ATOM 1314 N N . LEU A 1 179 ? -2.208 -5.189 -26.676 1.00 90.81 179 LEU A N 1
ATOM 1315 C CA . LEU A 1 179 ? -1.222 -6.267 -26.803 1.00 90.81 179 LEU A CA 1
ATOM 1316 C C . LEU A 1 179 ? -1.203 -6.880 -28.211 1.00 90.81 179 LEU A C 1
ATOM 1318 O O . LEU A 1 179 ? -0.133 -7.232 -28.705 1.00 90.81 179 LEU A O 1
ATOM 1322 N N . ALA A 1 180 ? -2.362 -6.991 -28.867 1.00 89.75 180 ALA A N 1
ATOM 1323 C CA . ALA A 1 180 ? -2.443 -7.461 -30.247 1.00 89.75 180 ALA A CA 1
ATOM 1324 C C . ALA A 1 180 ? -1.785 -6.475 -31.229 1.00 89.75 180 ALA A C 1
ATOM 1326 O O . ALA A 1 180 ? -0.983 -6.904 -32.056 1.00 89.75 180 ALA A O 1
ATOM 1327 N N . ARG A 1 181 ? -2.055 -5.168 -31.093 1.00 88.12 181 ARG A N 1
ATOM 1328 C CA . ARG A 1 181 ? -1.459 -4.116 -31.940 1.00 88.12 181 ARG A CA 1
ATOM 1329 C C . ARG A 1 181 ? 0.052 -3.995 -31.749 1.00 88.12 181 ARG A C 1
ATOM 1331 O O . ARG A 1 181 ? 0.784 -3.911 -32.725 1.00 88.12 181 ARG A O 1
ATOM 1338 N N . VAL A 1 182 ? 0.537 -4.071 -30.507 1.00 90.81 182 VAL A N 1
ATOM 1339 C CA . VAL A 1 182 ? 1.983 -4.072 -30.216 1.00 90.81 182 VAL A CA 1
ATOM 1340 C C . VAL A 1 182 ? 2.684 -5.238 -30.908 1.00 90.81 182 VAL A C 1
ATOM 1342 O O . VAL A 1 182 ? 3.756 -5.051 -31.476 1.00 90.81 182 VAL A O 1
ATOM 1345 N N . LYS A 1 183 ? 2.074 -6.428 -30.898 1.00 87.50 183 LYS A N 1
ATOM 1346 C CA . LYS A 1 183 ? 2.637 -7.596 -31.576 1.00 87.50 183 LYS A CA 1
ATOM 1347 C C . LYS A 1 183 ? 2.696 -7.404 -33.099 1.00 87.50 183 LYS A C 1
ATOM 1349 O O . LYS A 1 183 ? 3.702 -7.741 -33.709 1.00 87.50 183 LYS A O 1
ATOM 1354 N N . GLU A 1 184 ? 1.651 -6.837 -33.698 1.00 88.94 184 GLU A N 1
ATOM 1355 C CA . GLU A 1 184 ? 1.610 -6.530 -35.135 1.00 88.94 184 GLU A CA 1
ATOM 1356 C C . GLU A 1 184 ? 2.681 -5.505 -35.539 1.00 88.94 184 GLU A C 1
ATOM 1358 O O . GLU A 1 184 ? 3.363 -5.675 -36.547 1.00 88.94 184 GLU A O 1
ATOM 1363 N N . TRP A 1 185 ? 2.885 -4.465 -34.731 1.00 90.62 185 TRP A N 1
ATOM 1364 C CA . TRP A 1 185 ? 3.941 -3.480 -34.962 1.00 90.62 185 TRP A CA 1
ATOM 1365 C C . TRP A 1 185 ? 5.346 -4.065 -34.822 1.00 90.62 185 TRP A C 1
ATOM 1367 O O . TRP A 1 185 ? 6.223 -3.714 -35.605 1.00 90.62 185 TRP A O 1
ATOM 1377 N N . GLN A 1 186 ? 5.563 -4.975 -33.868 1.00 86.81 186 GLN A N 1
ATOM 1378 C CA . GLN A 1 186 ? 6.835 -5.692 -33.729 1.00 86.81 186 GLN A CA 1
ATOM 1379 C C . GLN A 1 186 ? 7.144 -6.540 -34.969 1.00 86.81 186 GLN A C 1
ATOM 1381 O O . GLN A 1 186 ? 8.257 -6.480 -35.473 1.00 86.81 186 GLN A O 1
ATOM 1386 N N . GLU A 1 187 ? 6.149 -7.249 -35.511 1.00 87.25 187 GLU A N 1
ATOM 1387 C CA . GLU A 1 187 ? 6.295 -8.050 -36.737 1.00 87.25 187 GLU A CA 1
ATOM 1388 C C . GLU A 1 187 ? 6.544 -7.195 -37.999 1.00 87.25 187 GLU A C 1
ATOM 1390 O O . GLU A 1 187 ? 7.054 -7.711 -38.989 1.00 87.25 187 GLU A O 1
ATOM 1395 N N . ARG A 1 188 ? 6.181 -5.903 -37.988 1.00 83.12 188 ARG A N 1
ATOM 1396 C CA . ARG A 1 188 ? 6.398 -4.962 -39.107 1.00 83.12 188 ARG A CA 1
ATOM 1397 C C . ARG A 1 188 ? 7.769 -4.282 -39.094 1.00 83.12 188 ARG A C 1
ATOM 1399 O O . ARG A 1 188 ? 8.159 -3.735 -40.119 1.00 83.12 188 ARG A O 1
ATOM 1406 N N . VAL A 1 189 ? 8.440 -4.257 -37.945 1.00 83.81 189 VAL A N 1
ATOM 1407 C CA . VAL A 1 189 ? 9.727 -3.566 -37.744 1.00 83.81 189 VAL A CA 1
ATOM 1408 C C . VAL A 1 189 ? 10.913 -4.548 -37.717 1.00 83.81 189 VAL A C 1
ATOM 1410 O O . VAL A 1 189 ? 12.052 -4.125 -37.916 1.00 83.81 189 VAL A O 1
ATOM 1413 N N . GLU A 1 190 ? 10.666 -5.845 -37.489 1.00 70.81 190 GLU A N 1
ATOM 1414 C CA . GLU A 1 190 ? 11.653 -6.940 -37.634 1.00 70.81 190 GLU A CA 1
ATOM 1415 C C . GLU A 1 190 ? 11.890 -7.359 -39.096 1.00 70.81 190 GLU A C 1
ATOM 1417 O O . GLU A 1 190 ? 13.071 -7.625 -39.432 1.00 70.81 190 GLU A O 1
#

Secondary structure (DSSP, 8-state):
-----S-GGGGGHHHH-TT---EEEEEEEETTEEEEEEEEEES--S---HHHHHHHTT--HHHHHHHHHHHHHHHHHHHHHHHHSS-----S-------EETTTTEE----------------------------------------------S-HHHHHHHHHHHH--TTTS-HHHHHHHHHHHHHHH-

Radius of gyration: 31.6 Å; chains: 1; bounding box: 53×71×75 Å

pLDDT: mean 70.76, std 23.76, range [28.77, 97.44]

Sequence (190 aa):
TLFATHYHELTTLADHLPRVENVHVAVDERDGDVTFLRTVRDGPTNRSYGVHVADLAGVPDPVVDRAGRVLDRLREEKAIEAKGGRRNGTGETATKQAVFDLSTGSFAGENRAADGAGSPRADTADGAGSARTDTATGSPGETAGHDREPADGIDADTKAVIEELSEVDVAETAPVELLARVKEWQERVE

Foldseek 3Di:
DDDDDQDLVCLCVVVVDVPDWDKDFDWDDDPNDIDTHNDIDGGGDPDHCVLVVCVVVVPDPVVSVVVVVVVVVVVVVVVCVVVVPPDDDDDDDDPDDFDQDPVVRDGPDDDDDDDDDDDDDDDDDDDDDDDDDDDDDDYDDDDDDDDDDDCPPADPQRVVLVVVVVPDDPVPDDPVVVVVSVVVSVVSRD